Protein AF-A0A535FJJ2-F1 (afdb_monomer_lite)

Sequence (268 aa):
MLMYPCTFQKNVCLQQPSYGYIIATSLVCFNQPFYQHPRLGGLDKISLMGEKRDKGDYLALKDRIAIITGAGRGIGRATAQCFARQGARVVLFSRTRTDVLALFQQVKETYGRLDVLVNCAGIVAVRPFVQMDTTTWDHVLNINLRGTFLCCRESFRLMIPQHQGVIINLSSLSGVKGIEKFPGLSAYNVSKSGIAGLTEILAVEGKPHNIRVCAVSPGAVDTEMLRQAAPHLKAGMTPTELAEILLFLASDSGRMFSGSNIELFTNT

Secondary structure (DSSP, 8-state):
------------------S---------------PPPPPPP----------------TT--TT-EEEEETTTSHHHHHHHHHHHHTT-EEEEE-SS---HHHHHHHHHHHHS---EEEE---------GGG--HHHHHHHHIIIIIHHHHHHHHHHHHHHHHT-EEEEEE--GGGSTTS---TT-HHHHHHHHHHHHHHHHHHHHHGGGTEEEEEEEES-BSSHHHHHH-TTSPBSB-HHHHHHHHHHHHSGGGTT-SS-EEEE--B-

Foldseek 3Di:
DDDDDDDDDDDDDDDDDDDDDDPPDDDDQDDDDDDDDDDDDDDDDDPDPDPPDPPPPQLACAAAEEEFEPCPFFLSVLLQVLNSHSRYRYDYHYDDPPPLVNSLVVCCVPPVAHAEYEYPWFAFDFDAPVPDDPVNLCVRLCGLAVVLVSNLVSNCVRQQVVLHYEYEHEAALLQDPPRDHDGRRVSNNVSSVNSLVVQLVSLVVSVVSHYAGEYEHEDAEPTPRCCVRPVPWDWQHYSNRVSVVVSCCSGPVVSVHHSYYHYHHGTD

Radius of gyration: 21.08 Å; chains: 1; bounding box: 49×57×65 Å

Structure (mmCIF, N/CA/C/O backbone):
data_AF-A0A535FJJ2-F1
#
_entry.id   AF-A0A535FJJ2-F1
#
loop_
_atom_site.group_PDB
_atom_site.id
_atom_site.type_symbol
_atom_site.label_atom_id
_atom_site.label_alt_id
_atom_site.label_comp_id
_atom_site.label_asym_id
_atom_site.label_entity_id
_atom_site.label_seq_id
_atom_site.pdbx_PDB_ins_code
_atom_site.Cartn_x
_atom_site.Cartn_y
_atom_site.Cartn_z
_atom_site.occupancy
_atom_site.B_iso_or_equiv
_atom_site.auth_seq_id
_atom_site.auth_comp_id
_atom_site.auth_asym_id
_atom_site.auth_atom_id
_atom_site.pdbx_PDB_model_num
ATOM 1 N N . MET A 1 1 ? 3.796 -39.938 26.842 1.00 40.59 1 MET A N 1
ATOM 2 C CA . MET A 1 1 ? 2.506 -40.631 26.658 1.00 40.59 1 MET A CA 1
ATOM 3 C C . MET A 1 1 ? 1.467 -39.881 27.468 1.00 40.59 1 MET A C 1
ATOM 5 O O . MET A 1 1 ? 1.586 -39.874 28.680 1.00 40.59 1 MET A O 1
ATOM 9 N N . LEU A 1 2 ? 0.573 -39.164 26.785 1.00 27.12 2 LEU A N 1
ATOM 10 C CA . LEU A 1 2 ? -0.804 -38.810 27.163 1.00 27.12 2 LEU A CA 1
ATOM 11 C C . LEU A 1 2 ? -1.328 -37.938 26.010 1.00 27.12 2 LEU A C 1
ATOM 13 O O . LEU A 1 2 ? -1.106 -36.732 25.958 1.00 27.12 2 LEU A O 1
ATOM 17 N N . MET A 1 3 ? -1.899 -38.612 25.009 1.00 31.09 3 MET A N 1
ATOM 18 C CA . MET A 1 3 ? -2.686 -38.002 23.937 1.00 31.09 3 MET A CA 1
ATOM 19 C C . MET A 1 3 ? -4.075 -37.672 24.489 1.00 31.09 3 MET A C 1
ATOM 21 O O . MET A 1 3 ? -4.662 -38.528 25.143 1.00 31.09 3 MET A O 1
ATOM 25 N N . TYR A 1 4 ? -4.627 -36.505 24.152 1.00 27.64 4 TYR A N 1
ATOM 26 C CA . TYR A 1 4 ? -6.078 -36.291 24.134 1.00 27.64 4 TYR A CA 1
ATOM 27 C C . TYR A 1 4 ? -6.488 -35.495 22.880 1.00 27.64 4 TYR A C 1
ATOM 29 O O . TYR A 1 4 ? -5.677 -34.728 22.356 1.00 27.64 4 TYR A O 1
ATOM 37 N N . PRO A 1 5 ? -7.690 -35.757 22.331 1.00 31.89 5 PRO A N 1
ATOM 38 C CA . PRO A 1 5 ? -7.927 -35.760 20.891 1.00 31.89 5 PRO A CA 1
ATOM 39 C C . PRO A 1 5 ? -8.445 -34.432 20.326 1.00 31.89 5 PRO A C 1
ATOM 41 O O . PRO A 1 5 ? -9.123 -33.652 20.987 1.00 31.89 5 PRO A O 1
ATOM 44 N N . CYS A 1 6 ? -8.162 -34.232 19.039 1.00 24.14 6 CYS A N 1
ATOM 45 C CA . CYS A 1 6 ? -8.704 -33.175 18.198 1.00 24.14 6 CYS A CA 1
ATOM 46 C C . CYS A 1 6 ? -10.098 -33.592 17.692 1.00 24.14 6 CYS A C 1
ATOM 48 O O . CYS A 1 6 ? -10.215 -34.529 16.901 1.00 24.14 6 CYS A O 1
ATOM 50 N N . THR A 1 7 ? -11.164 -32.929 18.140 1.00 27.12 7 THR A N 1
ATOM 51 C CA . THR A 1 7 ? -12.519 -33.121 17.597 1.00 27.12 7 THR A CA 1
ATOM 52 C C . THR A 1 7 ? -12.761 -32.190 16.410 1.00 27.12 7 THR A C 1
ATOM 54 O O . THR A 1 7 ? -12.961 -30.990 16.574 1.00 27.12 7 THR A O 1
ATOM 57 N N . PHE A 1 8 ? -12.768 -32.768 15.208 1.00 25.64 8 PHE A N 1
ATOM 58 C CA . PHE A 1 8 ? -13.301 -32.170 13.983 1.00 25.64 8 PHE A CA 1
ATOM 59 C C . PHE A 1 8 ? -14.838 -32.176 14.026 1.00 25.64 8 PHE A C 1
ATOM 61 O O . PHE A 1 8 ? -15.441 -33.248 14.095 1.00 25.64 8 PHE A O 1
ATOM 68 N N . GLN A 1 9 ? -15.488 -31.017 13.900 1.00 26.88 9 GLN A N 1
ATOM 69 C CA . GLN A 1 9 ? -16.897 -30.965 13.499 1.00 26.88 9 GLN A CA 1
ATOM 70 C C . GLN A 1 9 ? -16.987 -30.906 11.969 1.00 26.88 9 GLN A C 1
ATOM 72 O O . GLN A 1 9 ? -16.584 -29.932 11.336 1.00 26.88 9 GLN A O 1
ATOM 77 N N . LYS A 1 10 ? -17.497 -31.993 11.378 1.00 29.12 10 LYS A N 1
ATOM 78 C CA . LYS A 1 10 ? -17.909 -32.083 9.972 1.00 29.12 10 LYS A CA 1
ATOM 79 C C . LYS A 1 10 ? -19.143 -31.207 9.759 1.00 29.12 10 LYS A C 1
ATOM 81 O O . LYS A 1 10 ? -20.124 -31.406 10.463 1.00 29.12 10 LYS A O 1
ATOM 86 N N . ASN A 1 11 ? -19.134 -30.351 8.739 1.00 28.56 11 ASN A N 1
ATOM 87 C CA . ASN A 1 11 ? -20.370 -29.892 8.108 1.00 28.56 11 ASN A CA 1
ATOM 88 C C . ASN A 1 11 ? -20.348 -30.188 6.604 1.00 28.56 11 ASN A C 1
ATOM 90 O O . ASN A 1 11 ? -19.307 -30.188 5.952 1.00 28.56 11 ASN A O 1
ATOM 94 N N . VAL A 1 12 ? -21.536 -30.557 6.138 1.00 28.17 12 VAL A N 1
ATOM 95 C CA . VAL A 1 12 ? -21.894 -31.327 4.946 1.00 28.17 12 VAL A CA 1
ATOM 96 C C . VAL A 1 12 ? -21.510 -30.624 3.640 1.00 28.17 12 VAL A C 1
ATOM 98 O O . VAL A 1 12 ? -21.836 -29.462 3.423 1.00 28.17 12 VAL A O 1
ATOM 101 N N . CYS A 1 13 ? -20.854 -31.366 2.745 1.00 23.50 13 CYS A N 1
ATOM 102 C CA . CYS A 1 13 ? -20.588 -30.970 1.366 1.00 23.50 13 CYS A CA 1
ATOM 103 C C . CYS A 1 13 ? -21.768 -31.437 0.500 1.00 23.50 13 CYS A C 1
ATOM 105 O O . CYS A 1 13 ? -21.972 -32.641 0.348 1.00 23.50 13 CYS A O 1
ATOM 107 N N . LEU A 1 14 ? -22.563 -30.508 -0.036 1.00 25.41 14 LEU A N 1
ATOM 108 C CA . LEU A 1 14 ? -23.535 -30.815 -1.087 1.00 25.41 14 LEU A CA 1
ATOM 109 C C . LEU A 1 14 ? -22.859 -30.582 -2.442 1.00 25.41 14 LEU A C 1
ATOM 111 O O . LEU A 1 14 ? -22.495 -29.459 -2.783 1.00 25.41 14 LEU A O 1
ATOM 115 N N . GLN A 1 15 ? -22.658 -31.667 -3.191 1.00 25.75 15 GLN A N 1
ATOM 116 C CA . GLN A 1 15 ? -22.199 -31.640 -4.578 1.00 25.75 15 GLN A CA 1
ATOM 117 C C . GLN A 1 15 ? -23.327 -31.173 -5.505 1.00 25.75 15 GLN A C 1
ATOM 119 O O . GLN A 1 15 ? -24.391 -31.785 -5.496 1.00 25.75 15 GLN A O 1
ATOM 124 N N . GLN A 1 16 ? -23.049 -30.200 -6.380 1.00 27.58 16 GLN A N 1
ATOM 125 C CA . GLN A 1 16 ? -23.576 -30.165 -7.752 1.00 27.58 16 GLN A CA 1
ATOM 126 C C . GLN A 1 16 ? -22.556 -29.533 -8.725 1.00 27.58 16 GLN A C 1
ATOM 128 O O . GLN A 1 16 ? -21.673 -28.796 -8.280 1.00 27.58 16 GLN A O 1
ATOM 133 N N . PRO A 1 17 ? -22.601 -29.889 -10.026 1.00 29.00 17 PRO A N 1
ATOM 134 C CA . PRO A 1 17 ? -21.450 -29.820 -10.916 1.00 29.00 17 PRO A CA 1
ATOM 135 C C . PRO A 1 17 ? -21.451 -28.585 -11.828 1.00 29.00 17 PRO A C 1
ATOM 137 O O . PRO A 1 17 ? -22.496 -28.073 -12.215 1.00 29.00 17 PRO A O 1
ATOM 140 N N . SER A 1 18 ? -20.241 -28.234 -12.270 1.00 31.22 18 SER A N 1
ATOM 141 C CA . SER A 1 18 ? -19.867 -27.305 -13.350 1.00 31.22 18 SER A CA 1
ATOM 142 C C . SER A 1 18 ? -19.803 -25.799 -13.023 1.00 31.22 18 SER A C 1
ATOM 144 O O . SER A 1 18 ? -20.769 -25.179 -12.604 1.00 31.22 18 SER A O 1
ATOM 146 N N . TYR A 1 19 ? -18.615 -25.244 -13.313 1.00 27.06 19 TYR A N 1
ATOM 147 C CA . TYR A 1 19 ? -18.146 -23.847 -13.247 1.00 27.06 19 TYR A CA 1
ATOM 148 C C . TYR A 1 19 ? -17.547 -23.329 -11.920 1.00 27.06 19 TYR A C 1
ATOM 150 O O . TYR A 1 19 ? -18.231 -22.828 -11.042 1.00 27.06 19 TYR A O 1
ATOM 158 N N . GLY A 1 20 ? -16.204 -23.363 -11.869 1.00 26.23 20 GLY A N 1
ATOM 159 C CA . GLY A 1 20 ? -15.341 -22.291 -11.345 1.00 26.23 20 GLY A CA 1
ATOM 160 C C . GLY A 1 20 ? -15.355 -22.014 -9.838 1.00 26.23 20 GLY A C 1
ATOM 161 O O . GLY A 1 20 ? -16.191 -21.275 -9.339 1.00 26.23 20 GLY A O 1
ATOM 162 N N . TYR A 1 21 ? -14.346 -22.525 -9.129 1.00 24.67 21 TYR A N 1
ATOM 163 C CA . TYR A 1 21 ? -14.121 -22.343 -7.691 1.00 24.67 21 TYR A CA 1
ATOM 164 C C . TYR A 1 21 ? -14.205 -20.878 -7.211 1.00 24.67 21 TYR A C 1
ATOM 166 O O . TYR A 1 21 ? -13.333 -20.059 -7.502 1.00 24.67 21 TYR A O 1
ATOM 174 N N . ILE A 1 22 ? -15.204 -20.588 -6.375 1.00 25.52 22 ILE A N 1
ATOM 175 C CA . ILE A 1 22 ? -15.195 -19.467 -5.431 1.00 25.52 22 ILE A CA 1
ATOM 176 C C . ILE A 1 22 ? -14.327 -19.894 -4.242 1.00 25.52 22 ILE A C 1
ATOM 178 O O . ILE A 1 22 ? -14.718 -20.773 -3.478 1.00 25.52 22 ILE A O 1
ATOM 182 N N . ILE A 1 23 ? -13.158 -19.275 -4.058 1.00 27.31 23 ILE A N 1
ATOM 183 C CA . ILE A 1 23 ? -12.423 -19.349 -2.785 1.00 27.31 23 ILE A CA 1
ATOM 184 C C . ILE A 1 23 ? -12.677 -18.046 -2.031 1.00 27.31 23 ILE A C 1
ATOM 186 O O . ILE A 1 23 ? -11.878 -17.114 -2.055 1.00 27.31 23 ILE A O 1
ATOM 190 N N . ALA A 1 24 ? -13.822 -17.998 -1.359 1.00 32.88 24 ALA A N 1
ATOM 191 C CA . ALA A 1 24 ? -14.079 -17.113 -0.232 1.00 32.88 24 ALA A CA 1
ATOM 192 C C . ALA A 1 24 ? -14.229 -17.992 1.012 1.00 32.88 24 ALA A C 1
ATOM 194 O O . ALA A 1 24 ? -15.302 -18.103 1.591 1.00 32.88 24 ALA A O 1
ATOM 195 N N . THR A 1 25 ? -13.164 -18.696 1.391 1.00 29.48 25 THR A N 1
ATOM 196 C CA . THR A 1 25 ? -13.178 -19.548 2.583 1.00 29.48 25 THR A CA 1
ATOM 197 C C . THR A 1 25 ? -11.816 -19.559 3.249 1.00 29.48 25 THR A C 1
ATOM 199 O O . THR A 1 25 ? -10.869 -20.133 2.716 1.00 29.48 25 THR A O 1
ATOM 202 N N . SER A 1 26 ? -11.774 -18.933 4.427 1.00 29.66 26 SER A N 1
ATOM 203 C CA . SER A 1 26 ? -11.184 -19.380 5.701 1.00 29.66 26 SER A CA 1
ATOM 204 C C . SER A 1 26 ? -10.411 -18.261 6.407 1.00 29.66 26 SER A C 1
ATOM 206 O O . SER A 1 26 ? -9.308 -17.882 6.022 1.00 29.66 26 SER A O 1
ATOM 208 N N . LEU A 1 27 ? -11.020 -17.733 7.479 1.00 35.09 27 LEU A N 1
ATOM 209 C CA . LEU A 1 27 ? -10.278 -17.122 8.577 1.00 35.09 27 LEU A CA 1
ATOM 210 C C . LEU A 1 27 ? -9.276 -18.167 9.070 1.00 35.09 27 LEU A C 1
ATOM 212 O O . LEU A 1 27 ? -9.676 -19.232 9.539 1.00 35.09 27 LEU A O 1
ATOM 216 N N . VAL A 1 28 ? -7.989 -17.856 8.985 1.00 31.92 28 VAL A N 1
ATOM 217 C CA . VAL A 1 28 ? -6.947 -18.655 9.621 1.00 31.92 28 VAL A CA 1
ATOM 218 C C . VAL A 1 28 ? -6.394 -17.837 10.785 1.00 31.92 28 VAL A C 1
ATOM 220 O O . VAL A 1 28 ? -5.567 -16.950 10.594 1.00 31.92 28 VAL A O 1
ATOM 223 N N . CYS A 1 29 ? -6.883 -18.116 11.995 1.00 27.19 29 CYS A N 1
ATOM 224 C CA . CYS A 1 29 ? -6.257 -17.665 13.237 1.00 27.19 29 CYS A CA 1
ATOM 225 C C . CYS A 1 29 ? -5.177 -18.680 13.630 1.00 27.19 29 CYS A C 1
ATOM 227 O O . CYS A 1 29 ? -5.500 -19.793 14.040 1.00 27.19 29 CYS A O 1
ATOM 229 N N . PHE A 1 30 ? -3.903 -18.302 13.532 1.00 31.70 30 PHE A N 1
ATOM 230 C CA . PHE A 1 30 ? -2.815 -19.044 14.169 1.00 31.70 30 PHE A CA 1
ATOM 231 C C . PHE A 1 30 ? -2.572 -18.452 15.556 1.00 31.70 30 PHE A C 1
ATOM 233 O O . PHE A 1 30 ? -2.153 -17.305 15.663 1.00 31.70 30 PHE A O 1
ATOM 240 N N . ASN A 1 31 ? -2.819 -19.233 16.608 1.00 28.09 31 ASN A N 1
ATOM 241 C CA . ASN A 1 31 ? -2.428 -18.882 17.970 1.00 28.09 31 ASN A CA 1
ATOM 242 C C . ASN A 1 31 ? -1.337 -19.870 18.416 1.00 28.09 31 ASN A C 1
ATOM 244 O O . ASN A 1 31 ? -1.612 -21.056 18.597 1.00 28.09 31 ASN A O 1
ATOM 248 N N . GLN A 1 32 ? -0.093 -19.402 18.528 1.00 32.66 32 GLN A N 1
ATOM 249 C CA . GLN A 1 32 ? 1.047 -20.141 19.089 1.00 32.66 32 GLN A CA 1
ATOM 250 C C . GLN A 1 32 ? 1.843 -19.186 20.001 1.00 32.66 32 GLN A C 1
ATOM 252 O O . GLN A 1 32 ? 1.883 -17.988 19.714 1.00 32.66 32 GLN A O 1
ATOM 257 N N . PRO A 1 33 ? 2.430 -19.673 21.109 1.00 31.77 33 PRO A N 1
ATOM 258 C CA . PRO A 1 33 ? 2.940 -18.817 22.175 1.00 31.77 33 PRO A CA 1
ATOM 259 C C . PRO A 1 33 ? 4.311 -18.183 21.879 1.00 31.77 33 PRO A C 1
ATOM 261 O O . PRO A 1 33 ? 5.107 -18.677 21.084 1.00 31.77 33 PRO A O 1
ATOM 264 N N . PHE A 1 34 ? 4.533 -17.066 22.575 1.00 36.38 34 PHE A N 1
ATOM 265 C CA . PHE A 1 34 ? 5.665 -16.139 22.547 1.00 36.38 34 PHE A CA 1
ATOM 266 C C . PHE A 1 34 ? 7.062 -16.776 22.446 1.00 36.38 34 PHE A C 1
ATOM 268 O O . PHE A 1 34 ? 7.430 -17.650 23.229 1.00 36.38 34 PHE A O 1
ATOM 275 N N . TYR A 1 35 ? 7.886 -16.219 21.553 1.00 27.58 35 TYR A N 1
ATOM 276 C CA . TYR A 1 35 ? 9.331 -16.442 21.501 1.00 27.58 35 TYR A CA 1
ATOM 277 C C . TYR A 1 35 ? 10.011 -15.595 22.595 1.00 27.58 35 TYR A C 1
ATOM 279 O O . TYR A 1 35 ? 9.903 -14.369 22.585 1.00 27.58 35 TYR A O 1
ATOM 287 N N . GLN A 1 36 ? 10.702 -16.223 23.551 1.00 29.97 36 GLN A N 1
ATOM 288 C CA . GLN A 1 36 ? 11.555 -15.518 24.517 1.00 29.97 36 GLN A CA 1
ATOM 289 C C . GLN A 1 36 ? 12.962 -15.342 23.930 1.00 29.97 36 GLN A C 1
ATOM 291 O O . GLN A 1 36 ? 13.625 -16.324 23.602 1.00 29.97 36 GLN A O 1
ATOM 296 N N . HIS A 1 37 ? 13.430 -14.097 23.808 1.00 30.81 37 HIS A N 1
ATOM 297 C CA . HIS A 1 37 ? 14.798 -13.791 23.377 1.00 30.81 37 HIS A CA 1
ATOM 298 C C . HIS A 1 37 ? 15.787 -13.873 24.564 1.00 30.81 37 HIS A C 1
ATOM 300 O O . HIS A 1 37 ? 15.437 -13.432 25.665 1.00 30.81 37 HIS A O 1
ATOM 306 N N . PRO A 1 38 ? 17.026 -14.384 24.390 1.00 35.91 38 PRO A N 1
ATOM 307 C CA . PRO A 1 38 ? 18.025 -14.435 25.458 1.00 35.91 38 PRO A CA 1
ATOM 308 C C . PRO A 1 38 ? 18.541 -13.051 25.878 1.00 35.91 38 PRO A C 1
ATOM 310 O O . PRO A 1 38 ? 18.570 -12.101 25.096 1.00 35.91 38 PRO A O 1
ATOM 313 N N . ARG A 1 39 ? 18.948 -12.986 27.149 1.00 35.62 39 ARG A N 1
ATOM 314 C CA . ARG A 1 39 ? 19.313 -11.813 27.955 1.00 35.62 39 ARG A CA 1
ATOM 315 C C . ARG A 1 39 ? 20.542 -11.069 27.412 1.00 35.62 39 ARG A C 1
ATOM 317 O O . ARG A 1 39 ? 21.577 -11.691 27.194 1.00 35.62 39 ARG A O 1
ATOM 324 N N . LEU A 1 40 ? 20.470 -9.738 27.345 1.00 34.62 40 LEU A N 1
ATOM 325 C CA . LEU A 1 40 ? 21.653 -8.875 27.417 1.00 34.62 40 LEU A CA 1
ATOM 326 C C . LEU A 1 40 ? 21.975 -8.638 28.896 1.00 34.62 40 LEU A C 1
ATOM 328 O O . LEU A 1 40 ? 21.158 -8.096 29.641 1.00 34.62 40 LEU A O 1
ATOM 332 N N . GLY A 1 41 ? 23.140 -9.116 29.326 1.00 27.42 41 GLY A N 1
ATOM 333 C CA . GLY A 1 41 ? 23.703 -8.825 30.637 1.00 27.42 41 GLY A CA 1
ATOM 334 C C . GLY A 1 41 ? 24.444 -7.489 30.643 1.00 27.42 41 GLY A C 1
ATOM 335 O O . GLY A 1 41 ? 25.097 -7.140 29.666 1.00 27.42 41 GLY A O 1
ATOM 336 N N . GLY A 1 42 ? 24.361 -6.797 31.782 1.00 35.75 42 GLY A N 1
ATOM 337 C CA . GLY A 1 42 ? 25.378 -5.854 32.246 1.00 35.75 42 GLY A CA 1
ATOM 338 C C . GLY A 1 42 ? 25.350 -4.449 31.651 1.00 35.75 42 GLY A C 1
ATOM 339 O O . GLY A 1 42 ? 26.210 -4.123 30.847 1.00 35.75 42 GLY A O 1
ATOM 340 N N . LEU A 1 43 ? 24.452 -3.592 32.148 1.00 33.25 43 LEU A N 1
ATOM 341 C CA . LEU A 1 43 ? 24.737 -2.169 32.371 1.00 33.25 43 LEU A CA 1
ATOM 342 C C . LEU A 1 43 ? 24.007 -1.736 33.647 1.00 33.25 43 LEU A C 1
ATOM 344 O O . LEU A 1 43 ? 22.785 -1.588 33.679 1.00 33.25 43 LEU A O 1
ATOM 348 N N . ASP A 1 44 ? 24.777 -1.604 34.721 1.00 35.06 44 ASP A N 1
ATOM 349 C CA . ASP A 1 44 ? 24.305 -1.168 36.023 1.00 35.06 44 ASP A CA 1
ATOM 350 C C . ASP A 1 44 ? 23.921 0.322 36.024 1.00 35.06 44 ASP A C 1
ATOM 352 O O . ASP A 1 44 ? 24.695 1.196 35.646 1.00 35.06 44 ASP A O 1
ATOM 356 N N . LYS A 1 45 ? 22.709 0.569 36.534 1.00 43.66 45 LYS A N 1
ATOM 357 C CA . LYS A 1 45 ? 22.244 1.758 37.272 1.00 43.66 45 LYS A CA 1
ATOM 358 C C . LYS A 1 45 ? 22.441 3.140 36.628 1.00 43.66 45 LYS A C 1
ATOM 360 O O . LYS A 1 45 ? 23.267 3.937 37.058 1.00 43.66 45 LYS A O 1
ATOM 365 N N . ILE A 1 46 ? 21.470 3.518 35.796 1.00 35.31 46 ILE A N 1
ATOM 366 C CA . ILE A 1 46 ? 20.917 4.881 35.811 1.00 35.31 46 ILE A CA 1
ATOM 367 C C . ILE A 1 46 ? 19.466 4.757 36.281 1.00 35.31 46 ILE A C 1
ATOM 369 O O . ILE A 1 46 ? 18.617 4.206 35.582 1.00 35.31 46 ILE A O 1
ATOM 373 N N . SER A 1 47 ? 19.184 5.217 37.501 1.00 34.69 47 SER A N 1
ATOM 374 C CA . SER A 1 47 ? 17.828 5.244 38.051 1.00 34.69 47 SER A CA 1
ATOM 375 C C . SER A 1 47 ? 17.052 6.402 37.425 1.00 34.69 47 SER A C 1
ATOM 377 O O . SER A 1 47 ? 16.953 7.479 38.007 1.00 34.69 47 SER A O 1
ATOM 379 N N . LEU A 1 48 ? 16.498 6.191 36.231 1.00 40.84 48 LEU A N 1
ATOM 380 C CA . LEU A 1 48 ? 15.460 7.070 35.703 1.00 40.84 48 LEU A CA 1
ATOM 381 C C . LEU A 1 48 ? 14.185 6.808 36.511 1.00 40.84 48 LEU A C 1
ATOM 383 O O . LEU A 1 48 ? 13.544 5.770 36.348 1.00 40.84 48 LEU A O 1
ATOM 387 N N . MET A 1 49 ? 13.821 7.744 37.391 1.00 36.84 49 MET A N 1
ATOM 388 C CA . MET A 1 49 ? 12.472 7.833 37.955 1.00 36.84 49 MET A CA 1
ATOM 389 C C . MET A 1 49 ? 11.494 8.230 36.838 1.00 36.84 49 MET A C 1
ATOM 391 O O . MET A 1 49 ? 11.048 9.367 36.748 1.00 36.84 49 MET A O 1
ATOM 395 N N . GLY A 1 50 ? 11.211 7.292 35.939 1.00 38.97 50 GLY A N 1
ATOM 396 C CA . GLY A 1 50 ? 10.040 7.322 35.078 1.00 38.97 50 GLY A CA 1
ATOM 397 C C . GLY A 1 50 ? 8.991 6.410 35.694 1.00 38.97 50 GLY A C 1
ATOM 398 O O . GLY A 1 50 ? 9.312 5.289 36.095 1.00 38.97 50 GLY A O 1
ATOM 399 N N . GLU A 1 51 ? 7.754 6.888 35.799 1.00 39.38 51 GLU A N 1
ATOM 400 C CA . GLU A 1 51 ? 6.597 6.067 36.153 1.00 39.38 51 GLU A CA 1
ATOM 401 C C . GLU A 1 51 ? 6.676 4.718 35.426 1.00 39.38 51 GLU A C 1
ATOM 403 O O . GLU A 1 51 ? 6.942 4.673 34.220 1.00 39.38 51 GLU A O 1
ATOM 408 N N . LYS A 1 52 ? 6.464 3.612 36.153 1.00 37.09 52 LYS A N 1
ATOM 409 C CA . LYS A 1 52 ? 6.279 2.282 35.562 1.00 37.09 52 LYS A CA 1
ATOM 410 C C . LYS A 1 52 ? 5.050 2.338 34.650 1.00 37.09 52 LYS A C 1
ATOM 412 O O . LYS A 1 52 ? 3.954 1.978 35.065 1.00 37.09 52 LYS A O 1
ATOM 417 N N . ARG A 1 53 ? 5.220 2.793 33.408 1.00 42.38 53 ARG A N 1
ATOM 418 C CA . ARG A 1 53 ? 4.263 2.509 32.346 1.00 42.38 53 ARG A CA 1
ATOM 419 C C . ARG A 1 53 ? 4.237 1.001 32.204 1.00 42.38 53 ARG A C 1
ATOM 421 O O . ARG A 1 53 ? 5.290 0.369 32.084 1.00 42.38 53 ARG A O 1
ATOM 428 N N . ASP A 1 54 ? 3.035 0.453 32.293 1.00 44.44 54 ASP A N 1
ATOM 429 C CA . ASP A 1 54 ? 2.768 -0.947 32.029 1.00 44.44 54 ASP A CA 1
ATOM 430 C C . ASP A 1 54 ? 3.496 -1.335 30.734 1.00 44.44 54 ASP A C 1
ATOM 432 O O . ASP A 1 54 ? 3.427 -0.604 29.739 1.00 44.44 54 ASP A O 1
ATOM 436 N N . LYS A 1 55 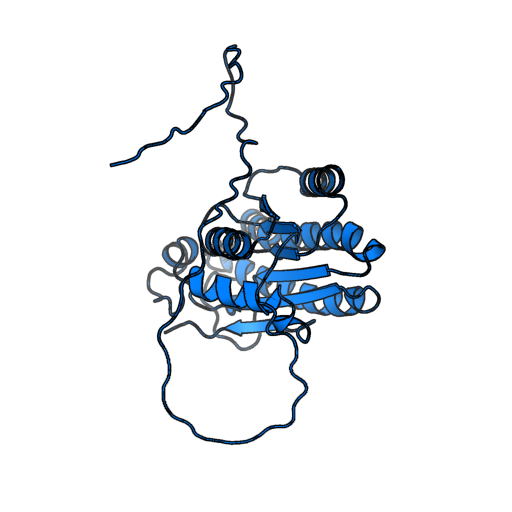? 4.288 -2.412 30.760 1.00 44.56 55 LYS A N 1
ATOM 437 C CA . LYS A 1 55 ? 5.052 -2.875 29.590 1.00 44.56 55 LYS A CA 1
ATOM 438 C C . LYS A 1 55 ? 4.086 -3.559 28.621 1.00 44.56 55 LYS A C 1
ATOM 440 O O . LYS A 1 55 ? 4.214 -4.750 28.353 1.00 44.56 55 LYS A O 1
ATOM 445 N N . GLY A 1 56 ? 3.092 -2.815 28.144 1.00 55.41 56 GLY A N 1
ATOM 446 C CA . GLY A 1 56 ? 2.231 -3.243 27.058 1.00 55.41 56 GLY A CA 1
ATOM 447 C C . GLY A 1 56 ? 3.094 -3.599 25.855 1.00 55.41 56 GLY A C 1
ATOM 448 O O . GLY A 1 56 ? 4.137 -2.986 25.619 1.00 55.41 56 GLY A O 1
ATOM 449 N N . ASP A 1 57 ? 2.685 -4.625 25.122 1.00 70.75 57 ASP A N 1
ATOM 450 C CA . ASP A 1 57 ? 3.322 -4.985 23.866 1.00 70.75 57 ASP A CA 1
ATOM 451 C C . ASP A 1 57 ? 3.092 -3.845 22.863 1.00 70.75 57 ASP A C 1
ATOM 453 O O . ASP A 1 57 ? 2.020 -3.710 22.276 1.00 70.75 57 ASP A O 1
ATOM 457 N N . TYR A 1 58 ? 4.089 -2.968 22.734 1.00 71.06 58 TYR A N 1
ATOM 458 C CA . TYR A 1 58 ? 4.014 -1.745 21.933 1.00 71.06 58 TYR A CA 1
ATOM 459 C C . TYR A 1 58 ? 3.772 -2.012 20.436 1.00 71.06 58 TYR A C 1
ATOM 461 O O . TYR A 1 58 ? 3.380 -1.094 19.718 1.00 71.06 58 TYR A O 1
ATOM 469 N N . LEU A 1 59 ? 3.972 -3.255 19.980 1.00 82.00 59 LEU A N 1
ATOM 470 C CA . LEU A 1 59 ? 3.733 -3.695 18.606 1.00 82.00 59 LEU A CA 1
ATOM 471 C C . LEU A 1 59 ? 2.444 -4.515 18.448 1.00 82.00 59 LEU A C 1
ATOM 473 O O . LEU A 1 59 ? 2.123 -4.927 17.331 1.00 82.00 59 LEU A O 1
ATOM 477 N N . ALA A 1 60 ? 1.686 -4.745 19.521 1.00 85.00 60 ALA A N 1
ATOM 478 C CA . ALA A 1 60 ? 0.465 -5.529 19.444 1.00 85.00 60 ALA A CA 1
ATOM 479 C C . ALA A 1 60 ? -0.592 -4.845 18.564 1.00 85.00 60 ALA A C 1
ATOM 481 O O . ALA A 1 60 ? -0.883 -3.654 18.686 1.00 85.00 60 ALA A O 1
ATOM 482 N N . LEU A 1 61 ? -1.239 -5.647 17.719 1.00 92.25 61 LEU A N 1
ATOM 483 C CA . LEU A 1 61 ? -2.409 -5.264 16.928 1.00 92.25 61 LEU A CA 1
ATOM 484 C C . LEU A 1 61 ? -3.656 -6.021 17.397 1.00 92.25 61 LEU A C 1
ATOM 486 O O . LEU A 1 61 ? -4.578 -6.260 16.617 1.00 92.25 61 LEU A O 1
ATOM 490 N N . LYS A 1 62 ? -3.677 -6.421 18.673 1.00 90.12 62 LYS A N 1
ATOM 491 C CA . LYS A 1 62 ? -4.741 -7.236 19.253 1.00 90.12 62 LYS A CA 1
ATOM 492 C C . LYS A 1 62 ? -6.110 -6.622 18.959 1.00 90.12 62 LYS A C 1
ATOM 494 O O . LYS A 1 62 ? -6.342 -5.444 19.219 1.00 90.12 62 LYS A O 1
ATOM 499 N N . ASP A 1 63 ? -6.991 -7.440 18.388 1.00 89.00 63 ASP A N 1
ATOM 500 C CA . ASP A 1 63 ? -8.367 -7.101 18.015 1.00 89.00 63 ASP A CA 1
ATOM 501 C C . ASP A 1 63 ? -8.537 -6.039 16.910 1.00 89.00 63 ASP A C 1
ATOM 503 O O . ASP A 1 63 ? -9.669 -5.807 16.478 1.00 89.00 63 ASP A O 1
ATOM 507 N N . ARG A 1 64 ? -7.446 -5.462 16.384 1.00 96.31 64 ARG A N 1
ATOM 508 C CA . ARG A 1 64 ? -7.481 -4.513 15.263 1.00 96.31 64 ARG A CA 1
ATOM 509 C C . ARG A 1 64 ? -7.937 -5.210 13.985 1.00 96.31 64 ARG A C 1
ATOM 511 O O . ARG A 1 64 ? -7.485 -6.316 13.678 1.00 96.31 64 ARG A O 1
ATOM 518 N N . ILE A 1 65 ? -8.785 -4.543 13.209 1.00 98.25 65 ILE A N 1
ATOM 519 C CA . ILE A 1 65 ? -9.189 -5.003 11.876 1.00 98.25 65 ILE A CA 1
ATOM 520 C C . ILE A 1 65 ? -8.247 -4.394 10.839 1.00 98.25 65 ILE A C 1
ATOM 522 O O . ILE A 1 65 ? -8.196 -3.170 10.698 1.00 98.25 65 ILE A O 1
ATOM 526 N N . ALA A 1 66 ? -7.505 -5.234 10.118 1.00 98.31 66 ALA A N 1
ATOM 527 C CA . ALA A 1 66 ? -6.505 -4.795 9.150 1.00 98.31 66 ALA A CA 1
ATOM 528 C C . ALA A 1 66 ? -6.811 -5.315 7.742 1.00 98.31 66 ALA A C 1
ATOM 530 O O . ALA A 1 66 ? -6.826 -6.524 7.523 1.00 98.31 66 ALA A O 1
ATOM 531 N N . ILE A 1 67 ? -6.992 -4.423 6.768 1.00 97.94 67 ILE A N 1
ATOM 532 C CA . ILE A 1 67 ? -7.040 -4.792 5.346 1.00 97.94 67 ILE A CA 1
ATOM 533 C C . ILE A 1 67 ? -5.631 -4.717 4.765 1.00 97.94 67 ILE A C 1
ATOM 535 O O . ILE A 1 67 ? -4.947 -3.704 4.911 1.00 97.94 67 ILE A O 1
ATOM 539 N N . ILE A 1 68 ? -5.211 -5.766 4.055 1.00 97.31 68 ILE A N 1
ATOM 540 C CA . ILE A 1 68 ? -3.928 -5.797 3.346 1.00 97.31 68 ILE A CA 1
ATOM 541 C C . ILE A 1 68 ? -4.168 -6.146 1.881 1.00 97.31 68 ILE A C 1
ATOM 543 O O . ILE A 1 68 ? -4.588 -7.258 1.536 1.00 97.31 68 ILE A O 1
ATOM 547 N N . THR A 1 69 ? -3.882 -5.189 0.999 1.00 95.06 69 THR A N 1
ATOM 548 C CA . THR A 1 69 ? -4.001 -5.383 -0.449 1.00 95.06 69 THR A CA 1
ATOM 549 C C . THR A 1 69 ? -2.744 -6.039 -1.012 1.00 95.06 69 THR A C 1
ATOM 551 O O . THR A 1 69 ? -1.650 -5.893 -0.479 1.00 95.06 69 THR A O 1
ATOM 554 N N . GLY A 1 70 ? -2.873 -6.826 -2.081 1.00 90.25 70 GLY A N 1
ATOM 555 C CA . GLY A 1 70 ? -1.745 -7.568 -2.650 1.00 90.25 70 GLY A CA 1
ATOM 556 C C . GLY A 1 70 ? -1.246 -8.723 -1.769 1.00 90.25 70 GLY A C 1
ATOM 557 O O . GLY A 1 70 ? -0.136 -9.206 -1.982 1.00 90.25 70 GLY A O 1
ATOM 558 N N . ALA A 1 71 ? -2.053 -9.217 -0.824 1.00 91.62 71 ALA A N 1
ATOM 559 C CA . ALA A 1 71 ? -1.621 -10.189 0.189 1.00 91.62 71 ALA A CA 1
ATOM 560 C C . ALA A 1 71 ? -1.309 -11.610 -0.330 1.00 91.62 71 ALA A C 1
ATOM 562 O O . ALA A 1 71 ? -0.856 -12.478 0.413 1.00 91.62 71 ALA A O 1
ATOM 563 N N . GLY A 1 72 ? -1.511 -11.864 -1.625 1.00 89.50 72 GLY A N 1
ATOM 564 C CA . GLY A 1 72 ? -1.270 -13.171 -2.228 1.00 89.50 72 GLY A CA 1
ATOM 565 C C . GLY A 1 72 ? 0.206 -13.570 -2.317 1.00 89.50 72 GLY A C 1
ATOM 566 O O . GLY A 1 72 ? 0.473 -14.758 -2.449 1.00 89.50 72 GLY A O 1
ATOM 567 N N . ARG A 1 73 ? 1.173 -12.641 -2.271 1.00 91.50 73 ARG A N 1
ATOM 568 C CA . ARG A 1 73 ? 2.625 -12.921 -2.388 1.00 91.50 73 ARG A CA 1
ATOM 569 C C . ARG A 1 73 ? 3.479 -11.749 -1.890 1.00 91.50 73 ARG A C 1
ATOM 571 O O . ARG A 1 73 ? 2.949 -10.669 -1.652 1.00 91.50 73 ARG A O 1
ATOM 578 N N . GLY A 1 74 ? 4.796 -11.955 -1.804 1.00 94.50 74 GLY A N 1
ATOM 579 C CA . GLY A 1 74 ? 5.777 -10.898 -1.528 1.00 94.50 74 GLY A CA 1
ATOM 580 C C . GLY A 1 74 ? 5.473 -10.121 -0.246 1.00 94.50 74 GLY A C 1
ATOM 581 O O . GLY A 1 74 ? 5.086 -10.716 0.758 1.00 94.50 74 GLY A O 1
ATOM 582 N N . ILE A 1 75 ? 5.608 -8.794 -0.320 1.00 96.94 75 ILE A N 1
ATOM 583 C CA . ILE A 1 75 ? 5.428 -7.864 0.806 1.00 96.94 75 ILE A CA 1
ATOM 584 C C . ILE A 1 75 ? 4.054 -8.042 1.453 1.00 96.94 75 ILE A C 1
ATOM 586 O O . ILE A 1 75 ? 3.985 -8.317 2.641 1.00 96.94 75 ILE A O 1
ATOM 590 N N . GLY A 1 76 ? 2.963 -7.988 0.680 1.00 96.19 76 GLY A N 1
ATOM 591 C CA . GLY A 1 76 ? 1.612 -8.102 1.238 1.00 96.19 76 GLY A CA 1
ATOM 592 C C . GLY A 1 76 ? 1.376 -9.413 1.997 1.00 96.19 76 GLY A C 1
ATOM 593 O O . GLY A 1 76 ? 0.727 -9.407 3.041 1.00 96.19 76 GLY A O 1
ATOM 594 N N . ARG A 1 77 ? 1.927 -10.537 1.513 1.00 96.38 77 ARG A N 1
ATOM 595 C CA . ARG A 1 77 ? 1.838 -11.825 2.225 1.00 96.38 77 ARG A CA 1
ATOM 596 C C . ARG A 1 77 ? 2.603 -11.778 3.548 1.00 96.38 77 ARG A C 1
ATOM 598 O O . ARG A 1 77 ? 2.068 -12.206 4.568 1.00 96.38 77 ARG A O 1
ATOM 605 N N . ALA A 1 78 ? 3.827 -11.255 3.526 1.00 97.88 78 ALA A N 1
ATOM 606 C CA . ALA A 1 78 ? 4.649 -11.121 4.723 1.00 97.88 78 ALA A CA 1
ATOM 607 C C . ALA A 1 78 ? 3.994 -10.186 5.753 1.00 97.88 78 ALA A C 1
ATOM 609 O O . ALA A 1 78 ? 3.929 -10.534 6.929 1.00 97.88 78 ALA A O 1
ATOM 610 N N . THR A 1 79 ? 3.416 -9.061 5.314 1.00 98.38 79 THR A N 1
ATOM 611 C CA . THR A 1 79 ? 2.644 -8.144 6.167 1.00 98.38 79 THR A CA 1
ATOM 612 C C . THR A 1 79 ? 1.446 -8.841 6.794 1.00 98.38 79 THR A C 1
ATOM 614 O O . THR A 1 79 ? 1.256 -8.742 8.001 1.00 98.38 79 THR A O 1
ATOM 617 N N . ALA A 1 80 ? 0.673 -9.602 6.015 1.00 97.31 80 ALA A N 1
ATOM 618 C CA . ALA A 1 80 ? -0.483 -10.329 6.531 1.00 97.31 80 ALA A CA 1
ATOM 619 C C . ALA A 1 80 ? -0.110 -11.349 7.603 1.00 97.31 80 ALA A C 1
ATOM 621 O O . ALA A 1 80 ? -0.733 -11.390 8.662 1.00 97.31 80 ALA A O 1
ATOM 622 N N . GLN A 1 81 ? 0.941 -12.129 7.359 1.00 97.19 81 GLN A N 1
ATOM 623 C CA . GLN A 1 81 ? 1.451 -13.082 8.341 1.00 97.19 81 GLN A CA 1
ATOM 624 C C . GLN A 1 81 ? 1.987 -12.372 9.588 1.00 97.19 81 GLN A C 1
ATOM 626 O O . GLN A 1 81 ? 1.725 -12.817 10.702 1.00 97.19 81 GLN A O 1
ATOM 631 N N . CYS A 1 82 ? 2.710 -11.264 9.411 1.00 97.12 82 CYS A N 1
ATOM 632 C CA . CYS A 1 82 ? 3.238 -10.465 10.510 1.00 97.12 82 CYS A CA 1
ATOM 633 C C . CYS A 1 82 ? 2.111 -9.903 11.389 1.00 97.12 82 CYS A C 1
ATOM 635 O O . CYS A 1 82 ? 2.109 -10.127 12.594 1.00 97.12 82 CYS A O 1
ATOM 637 N N . PHE A 1 83 ? 1.106 -9.260 10.792 1.00 97.62 83 PHE A N 1
ATOM 638 C CA . PHE A 1 83 ? 0.006 -8.631 11.527 1.00 97.62 83 PHE A CA 1
ATOM 639 C C . PHE A 1 83 ? -0.872 -9.668 12.233 1.00 97.62 83 PHE A C 1
ATOM 641 O O . PHE A 1 83 ? -1.261 -9.462 13.381 1.00 97.62 83 PHE A O 1
ATOM 648 N N . ALA A 1 84 ? -1.133 -10.809 11.586 1.00 95.69 84 ALA A N 1
ATOM 649 C CA . ALA A 1 84 ? -1.877 -11.907 12.197 1.00 95.69 84 ALA A CA 1
ATOM 650 C C . ALA A 1 84 ? -1.161 -12.463 13.441 1.00 95.69 84 ALA A C 1
ATOM 652 O O . ALA A 1 84 ? -1.807 -12.699 14.459 1.00 95.69 84 ALA A O 1
ATOM 653 N N . ARG A 1 85 ? 0.176 -12.600 13.402 1.00 94.88 85 ARG A N 1
ATOM 654 C CA . ARG A 1 85 ? 0.977 -13.008 14.575 1.00 94.88 85 ARG A CA 1
ATOM 655 C C . ARG A 1 85 ? 0.877 -12.026 15.745 1.00 94.88 85 ARG A C 1
ATOM 657 O O . ARG A 1 85 ? 1.043 -12.448 16.880 1.00 94.88 85 ARG A O 1
ATOM 664 N N . GLN A 1 86 ? 0.573 -10.757 15.474 1.00 95.62 86 GLN A N 1
ATOM 665 C CA . GLN A 1 86 ? 0.379 -9.714 16.489 1.00 95.62 86 GLN A CA 1
ATOM 666 C C . GLN A 1 86 ? -1.085 -9.549 16.925 1.00 95.62 86 GLN A C 1
ATOM 668 O O . GLN A 1 86 ? -1.440 -8.566 17.578 1.00 95.62 86 GLN A O 1
ATOM 673 N N . GLY A 1 87 ? -1.952 -10.502 16.565 1.00 93.44 87 GLY A N 1
ATOM 674 C CA . GLY A 1 87 ? -3.341 -10.557 17.019 1.00 93.44 87 GLY A CA 1
ATOM 675 C C . GLY A 1 87 ? -4.329 -9.717 16.206 1.00 93.44 87 GLY A C 1
ATOM 676 O O . GLY A 1 87 ? -5.471 -9.556 16.645 1.00 93.44 87 GLY A O 1
ATOM 677 N N . ALA A 1 88 ? -3.928 -9.199 15.040 1.00 96.38 88 ALA A N 1
ATOM 678 C CA . ALA A 1 88 ? -4.848 -8.515 14.134 1.00 96.38 88 ALA A CA 1
ATOM 679 C C . ALA A 1 88 ? -5.808 -9.506 13.458 1.00 96.38 88 ALA A C 1
ATOM 681 O O . ALA A 1 88 ? -5.414 -10.597 13.037 1.00 96.38 88 ALA A O 1
ATOM 682 N N . ARG A 1 89 ? -7.056 -9.082 13.242 1.00 97.31 89 ARG A N 1
ATOM 683 C CA . ARG A 1 89 ? -7.975 -9.738 12.304 1.00 97.31 89 ARG A CA 1
ATOM 684 C C . ARG A 1 89 ? -7.664 -9.221 10.902 1.00 97.31 89 ARG A C 1
ATOM 686 O O . ARG A 1 89 ? -8.003 -8.087 10.562 1.00 97.31 89 ARG A O 1
ATOM 693 N N . VAL A 1 90 ? -6.979 -10.039 10.107 1.00 95.44 90 VAL A N 1
ATOM 694 C CA . VAL A 1 90 ? -6.485 -9.633 8.787 1.00 95.44 90 VAL A CA 1
ATOM 695 C C . VAL A 1 90 ? -7.469 -10.015 7.681 1.00 95.44 90 VAL A C 1
ATOM 697 O O . VAL A 1 90 ? -7.818 -11.181 7.514 1.00 95.44 90 VAL A O 1
ATOM 700 N N . VAL A 1 91 ? -7.853 -9.027 6.877 1.00 94.25 91 VAL A N 1
ATOM 701 C CA . VAL A 1 91 ? -8.655 -9.170 5.662 1.00 94.25 91 VAL A CA 1
ATOM 702 C C . VAL A 1 91 ? -7.726 -9.071 4.452 1.00 94.25 91 VAL A C 1
ATOM 704 O O . VAL A 1 91 ? -7.063 -8.056 4.229 1.00 94.25 91 VAL A O 1
ATOM 707 N N . LEU A 1 92 ? -7.651 -10.147 3.670 1.00 90.94 92 LEU A N 1
ATOM 708 C CA . LEU A 1 92 ? -6.735 -10.267 2.534 1.00 90.94 92 LEU A CA 1
ATOM 709 C C . LEU A 1 92 ? -7.427 -9.857 1.234 1.00 90.94 92 LEU A C 1
ATOM 711 O O . LEU A 1 92 ? -8.476 -10.399 0.896 1.00 90.94 92 LEU A O 1
ATOM 715 N N . PHE A 1 93 ? -6.802 -8.972 0.456 1.00 83.62 93 PHE A N 1
ATOM 716 C CA . PHE A 1 93 ? -7.318 -8.566 -0.855 1.00 83.62 93 PHE A CA 1
ATOM 717 C C . PHE A 1 93 ? -6.291 -8.821 -1.971 1.00 83.62 93 PHE A C 1
ATOM 719 O O . PHE A 1 93 ? -5.160 -8.335 -1.907 1.00 83.62 93 PHE A O 1
ATOM 726 N N . SER A 1 94 ? -6.646 -9.589 -3.014 1.00 71.56 94 SER A N 1
ATOM 727 C CA . SER A 1 94 ? -5.759 -9.868 -4.160 1.00 71.56 94 SER A CA 1
ATOM 728 C C . SER A 1 94 ? -6.487 -9.927 -5.515 1.00 71.56 94 SER A C 1
ATOM 730 O O . SER A 1 94 ? -7.378 -10.742 -5.706 1.00 71.56 94 SER A O 1
ATOM 732 N N . ARG A 1 95 ? -5.983 -9.125 -6.470 1.00 62.09 95 ARG A N 1
ATOM 733 C CA . ARG A 1 95 ? -5.975 -9.250 -7.951 1.00 62.09 95 ARG A CA 1
ATOM 734 C C . ARG A 1 95 ? -7.259 -9.432 -8.765 1.00 62.09 95 ARG A C 1
ATOM 736 O O . ARG A 1 95 ? -7.216 -9.056 -9.931 1.00 62.09 95 ARG A O 1
ATOM 743 N N . THR A 1 96 ? -8.357 -9.979 -8.272 1.00 51.69 96 THR A N 1
ATOM 744 C CA . THR A 1 96 ? -9.574 -10.043 -9.098 1.00 51.69 96 THR A CA 1
ATOM 745 C C . THR A 1 96 ? -10.386 -8.769 -8.955 1.00 51.69 96 THR A C 1
ATOM 747 O O . THR A 1 96 ? -10.306 -8.085 -7.943 1.00 51.69 96 THR A O 1
ATOM 750 N N . ARG A 1 97 ? -11.156 -8.450 -9.999 1.00 48.16 97 ARG A N 1
ATOM 751 C CA . ARG A 1 97 ? -12.058 -7.296 -10.161 1.00 48.16 97 ARG A CA 1
ATOM 752 C C . ARG A 1 97 ? -13.224 -7.286 -9.151 1.00 48.16 97 ARG A C 1
ATOM 754 O O . ARG A 1 97 ? -14.296 -6.782 -9.463 1.00 48.16 97 ARG A O 1
ATOM 761 N N . THR A 1 98 ? -13.042 -7.903 -7.984 1.00 55.62 98 THR A N 1
ATOM 762 C CA . THR A 1 98 ? -13.916 -7.761 -6.830 1.00 55.62 98 THR A CA 1
ATOM 763 C C . THR A 1 98 ? -13.925 -6.290 -6.471 1.00 55.62 98 THR A C 1
ATOM 765 O O . THR A 1 98 ? -12.877 -5.683 -6.239 1.00 55.62 98 THR A O 1
ATOM 768 N N . ASP A 1 99 ? -15.117 -5.712 -6.535 1.00 75.62 99 ASP A N 1
ATOM 769 C CA . ASP A 1 99 ? -15.327 -4.301 -6.294 1.00 75.62 99 ASP A CA 1
ATOM 770 C C . ASP A 1 99 ? -14.743 -3.954 -4.920 1.00 75.62 99 ASP A C 1
ATOM 772 O O . ASP A 1 99 ? -15.113 -4.563 -3.914 1.00 75.62 99 ASP A O 1
ATOM 776 N N . VAL A 1 100 ? -13.797 -3.011 -4.877 1.00 83.88 100 VAL A N 1
ATOM 777 C CA . VAL A 1 100 ? -13.263 -2.481 -3.614 1.00 83.88 100 VAL A CA 1
ATOM 778 C C . VAL A 1 100 ? -14.437 -2.094 -2.710 1.00 83.88 100 VAL A C 1
ATOM 780 O O . VAL A 1 100 ? -14.408 -2.370 -1.517 1.00 83.88 100 VAL A O 1
ATOM 783 N N . LEU A 1 101 ? -15.526 -1.577 -3.288 1.00 87.88 101 LEU A N 1
ATOM 784 C CA . LEU A 1 101 ? -16.753 -1.265 -2.563 1.00 87.88 101 LEU A CA 1
ATOM 785 C C . LEU A 1 101 ? -17.361 -2.493 -1.874 1.00 87.88 101 LEU A C 1
ATOM 787 O O . LEU A 1 101 ? -17.710 -2.412 -0.702 1.00 87.88 101 LEU A O 1
ATOM 791 N N . ALA A 1 102 ? -17.442 -3.636 -2.560 1.00 89.38 102 ALA A N 1
ATOM 792 C CA . ALA A 1 102 ? -17.997 -4.865 -1.995 1.00 89.38 102 ALA A CA 1
ATOM 793 C C . ALA A 1 102 ? -17.145 -5.398 -0.835 1.00 89.38 102 ALA A C 1
ATOM 795 O O . ALA A 1 102 ? -17.690 -5.807 0.187 1.00 89.38 102 ALA A O 1
ATOM 796 N N . LEU A 1 103 ? -15.812 -5.336 -0.952 1.00 91.25 103 LEU A N 1
ATOM 797 C CA . LEU A 1 103 ? -14.915 -5.714 0.144 1.00 91.25 103 LEU A CA 1
ATOM 798 C C . LEU A 1 103 ? -15.149 -4.836 1.378 1.00 91.25 103 LEU A C 1
ATOM 800 O O . LEU A 1 103 ? -15.305 -5.343 2.486 1.00 91.25 103 LEU A O 1
ATOM 804 N N . PHE A 1 104 ? -15.156 -3.516 1.196 1.00 93.94 104 PHE A N 1
ATOM 805 C CA . PHE A 1 104 ? -15.329 -2.578 2.303 1.00 93.94 104 PHE A CA 1
ATOM 806 C C . PHE A 1 104 ? -16.731 -2.657 2.911 1.00 93.94 104 PHE A C 1
ATOM 808 O O . PHE A 1 104 ? -16.873 -2.543 4.129 1.00 93.94 104 PHE A O 1
ATOM 815 N N . GLN A 1 105 ? -17.747 -2.932 2.093 1.00 92.62 105 GLN A N 1
ATOM 816 C CA . GLN A 1 105 ? -19.096 -3.217 2.565 1.00 92.62 105 GLN A CA 1
ATOM 817 C C . GLN A 1 105 ? -19.121 -4.483 3.430 1.00 92.62 105 GLN A C 1
ATOM 819 O O . GLN A 1 105 ? -19.631 -4.442 4.545 1.00 92.62 105 GLN A O 1
ATOM 824 N N . GLN A 1 106 ? -18.479 -5.568 2.992 1.00 93.06 106 GLN A N 1
ATOM 825 C CA . GLN A 1 106 ? -18.375 -6.794 3.783 1.00 93.06 106 GLN A CA 1
ATOM 826 C C . GLN A 1 106 ? -17.626 -6.567 5.105 1.00 93.06 106 GLN A C 1
ATOM 828 O O . GLN A 1 106 ? -18.036 -7.082 6.145 1.00 93.06 106 GLN A O 1
ATOM 833 N N . VAL A 1 107 ? -16.543 -5.781 5.100 1.00 94.81 107 VAL A N 1
ATOM 834 C CA . VAL A 1 107 ? -15.806 -5.413 6.324 1.00 94.81 107 VAL A CA 1
ATOM 835 C C . VAL A 1 107 ? -16.696 -4.620 7.277 1.00 94.81 107 VAL A C 1
ATOM 837 O O . VAL A 1 107 ? -16.723 -4.913 8.473 1.00 94.81 107 VAL A O 1
ATOM 840 N N . LYS A 1 108 ? -17.468 -3.663 6.754 1.00 95.88 108 LYS A N 1
ATOM 841 C CA . LYS A 1 108 ? -18.440 -2.894 7.532 1.00 95.88 108 LYS A CA 1
ATOM 842 C C . LYS A 1 108 ? -19.514 -3.792 8.145 1.00 95.88 108 LYS A C 1
ATOM 844 O O . LYS A 1 108 ? -19.801 -3.653 9.325 1.00 95.88 108 LYS A O 1
ATOM 849 N N . GLU A 1 109 ? -20.081 -4.712 7.376 1.00 96.75 109 GLU A N 1
ATOM 850 C CA . GLU A 1 109 ? -21.122 -5.635 7.847 1.00 96.75 109 GLU A CA 1
ATOM 851 C C . GLU A 1 109 ? -20.591 -6.638 8.876 1.00 96.75 109 GLU A C 1
ATOM 853 O O . GLU A 1 109 ? -21.258 -6.926 9.864 1.00 96.75 109 GLU A O 1
ATOM 858 N N . THR A 1 110 ? -19.376 -7.146 8.667 1.00 96.00 110 THR A N 1
ATOM 859 C CA . THR A 1 110 ? -18.793 -8.199 9.512 1.00 96.00 110 THR A CA 1
ATOM 860 C C . THR A 1 110 ? -18.218 -7.643 10.811 1.00 96.00 110 THR A C 1
ATOM 862 O O . THR A 1 110 ? -18.353 -8.263 11.864 1.00 96.00 110 THR A O 1
ATOM 865 N N . TYR A 1 111 ? -17.537 -6.496 10.745 1.00 96.44 111 TYR A N 1
ATOM 866 C CA . TYR A 1 111 ? -16.764 -5.965 11.869 1.00 96.44 111 TYR A CA 1
ATOM 867 C C . TYR A 1 111 ? -17.255 -4.605 12.371 1.00 96.44 111 TYR A C 1
ATOM 869 O O . TYR A 1 111 ? -16.867 -4.196 13.463 1.00 96.44 111 TYR A O 1
ATOM 877 N N . GLY A 1 112 ? -18.046 -3.867 11.587 1.00 96.06 112 GLY A N 1
ATOM 878 C CA . GLY A 1 112 ? -18.506 -2.514 11.927 1.00 96.06 112 GLY A CA 1
ATOM 879 C C . GLY A 1 112 ? -17.414 -1.438 11.926 1.00 96.06 112 GLY A C 1
ATOM 880 O O . GLY A 1 112 ? -17.723 -0.262 12.104 1.00 96.06 112 GLY A O 1
ATOM 881 N N . ARG A 1 113 ? -16.145 -1.816 11.728 1.00 96.75 113 ARG A N 1
ATOM 882 C CA . ARG A 1 113 ? -14.974 -0.944 11.871 1.00 96.75 113 ARG A CA 1
ATOM 883 C C . ARG A 1 113 ? -13.824 -1.362 10.961 1.00 96.75 113 ARG A C 1
ATOM 885 O O . ARG A 1 113 ? -13.784 -2.483 10.458 1.00 96.75 113 ARG A O 1
ATOM 892 N N . LEU A 1 114 ? -12.858 -0.461 10.821 1.00 98.44 114 LEU A N 1
ATOM 893 C CA . LEU A 1 114 ? -11.584 -0.702 10.153 1.00 98.44 114 LEU A CA 1
ATOM 894 C C . LEU A 1 114 ? -10.503 0.121 10.846 1.00 98.44 114 LEU A C 1
ATOM 896 O O . LEU A 1 114 ? -10.604 1.343 10.883 1.00 98.44 114 LEU A O 1
ATOM 900 N N . ASP A 1 115 ? -9.466 -0.546 11.344 1.00 98.56 115 ASP A N 1
ATOM 901 C CA . ASP A 1 115 ? -8.389 0.102 12.088 1.00 98.56 115 ASP A CA 1
ATOM 902 C C . ASP A 1 115 ? -7.180 0.424 11.216 1.00 98.56 115 ASP A C 1
ATOM 904 O O . ASP A 1 115 ? -6.584 1.494 11.349 1.00 98.56 115 ASP A O 1
ATOM 908 N N . VAL A 1 116 ? -6.799 -0.514 10.344 1.00 98.75 116 VAL A N 1
ATOM 909 C CA . VAL A 1 116 ? -5.573 -0.417 9.550 1.00 98.75 116 VAL A CA 1
ATOM 910 C C . VAL A 1 116 ? -5.840 -0.781 8.094 1.00 98.75 116 VAL A C 1
ATOM 912 O O . VAL A 1 116 ? -6.431 -1.816 7.797 1.00 98.75 116 VAL A O 1
ATOM 915 N N . LEU A 1 117 ? -5.347 0.037 7.169 1.00 98.75 117 LEU A N 1
ATOM 916 C CA . LEU A 1 117 ? -5.220 -0.311 5.756 1.00 98.75 117 LEU A CA 1
ATOM 917 C C . LEU A 1 117 ? -3.740 -0.320 5.375 1.00 98.75 117 LEU A C 1
ATOM 919 O O . LEU A 1 117 ? -3.044 0.670 5.582 1.00 98.75 117 LEU A O 1
ATOM 923 N N . VAL A 1 118 ? -3.278 -1.403 4.753 1.00 98.69 118 VAL A N 1
ATOM 924 C CA . VAL A 1 118 ? -1.962 -1.458 4.110 1.00 98.69 118 VAL A CA 1
ATOM 925 C C . VAL A 1 118 ? -2.132 -1.715 2.616 1.00 98.69 118 VAL A C 1
ATOM 927 O O . VAL A 1 118 ? -2.555 -2.794 2.187 1.00 98.69 118 VAL A O 1
ATOM 930 N N . ASN A 1 119 ? -1.785 -0.717 1.808 1.00 98.12 119 ASN A N 1
ATOM 931 C CA . ASN A 1 119 ? -1.846 -0.805 0.357 1.00 98.12 119 ASN A CA 1
ATOM 932 C C . ASN A 1 119 ? -0.531 -1.361 -0.206 1.00 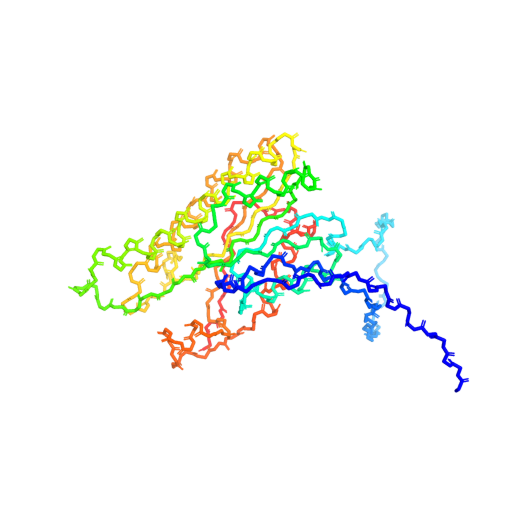98.12 119 ASN A C 1
ATOM 934 O O . ASN A 1 119 ? 0.357 -0.581 -0.539 1.00 98.12 119 ASN A O 1
ATOM 938 N N . CYS A 1 120 ? -0.400 -2.691 -0.330 1.00 94.88 120 CYS A N 1
ATOM 939 C CA . CYS A 1 120 ? 0.773 -3.336 -0.949 1.00 94.88 120 CYS A CA 1
ATOM 940 C C . CYS A 1 120 ? 0.553 -3.753 -2.413 1.00 94.88 120 CYS A C 1
ATOM 942 O O . CYS A 1 120 ? 1.502 -4.180 -3.075 1.00 94.88 120 CYS A O 1
ATOM 944 N N . ALA A 1 121 ? -0.677 -3.685 -2.932 1.00 89.38 121 ALA A N 1
ATOM 945 C CA . ALA A 1 121 ? -0.962 -4.053 -4.315 1.00 89.38 121 ALA A CA 1
ATOM 946 C C . ALA A 1 121 ? -0.213 -3.148 -5.306 1.00 89.38 121 ALA A C 1
ATOM 948 O O . ALA A 1 121 ? -0.228 -1.923 -5.205 1.00 89.38 121 ALA A O 1
ATOM 949 N N . GLY A 1 122 ? 0.419 -3.767 -6.299 1.00 92.12 122 GLY A N 1
ATOM 950 C CA . GLY A 1 122 ? 1.062 -3.052 -7.386 1.00 92.12 122 GLY A CA 1
ATOM 951 C C . GLY A 1 122 ? 1.562 -3.989 -8.475 1.00 92.12 122 GLY A C 1
ATOM 952 O O . GLY A 1 122 ? 1.759 -5.187 -8.248 1.00 92.12 122 GLY A O 1
ATOM 953 N N . ILE A 1 123 ? 1.765 -3.425 -9.658 1.00 94.50 123 ILE A N 1
ATOM 954 C CA . ILE A 1 123 ? 2.390 -4.062 -10.811 1.00 94.50 123 ILE A CA 1
ATOM 955 C C . ILE A 1 123 ? 3.476 -3.158 -11.386 1.00 94.50 123 ILE A C 1
ATOM 957 O O . ILE A 1 123 ? 3.495 -1.949 -11.150 1.00 94.50 123 ILE A O 1
ATOM 961 N N . VAL A 1 124 ? 4.357 -3.762 -12.170 1.00 94.50 124 VAL A N 1
ATOM 962 C CA . VAL A 1 124 ? 5.414 -3.091 -12.917 1.00 94.50 124 VAL A CA 1
ATOM 963 C C . VAL A 1 124 ? 5.326 -3.533 -14.372 1.00 94.50 124 VAL A C 1
ATOM 965 O O . VAL A 1 124 ? 5.051 -4.699 -14.651 1.00 94.50 124 VAL A O 1
ATOM 968 N N . ALA A 1 125 ? 5.548 -2.596 -15.286 1.00 94.00 125 ALA A N 1
ATOM 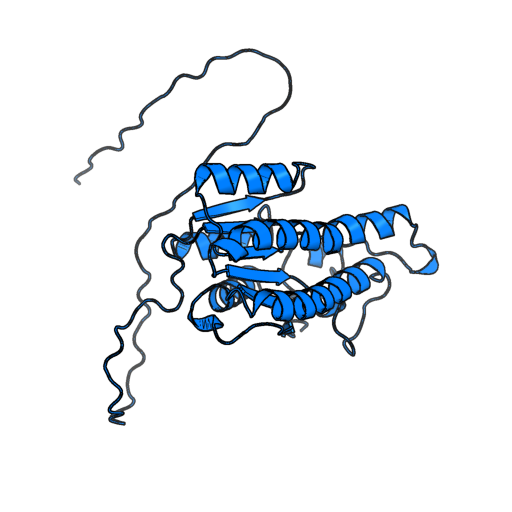969 C CA . ALA A 1 125 ? 5.723 -2.868 -16.702 1.00 94.00 125 ALA A CA 1
ATOM 970 C C . ALA A 1 125 ? 6.999 -2.151 -17.145 1.00 94.00 125 ALA A C 1
ATOM 972 O O . ALA A 1 125 ? 7.064 -0.923 -17.090 1.00 94.00 125 ALA A O 1
ATOM 973 N N . VAL A 1 126 ? 8.020 -2.923 -17.522 1.00 94.75 126 VAL A N 1
ATOM 974 C CA . VAL A 1 126 ? 9.296 -2.384 -18.004 1.00 94.75 126 VAL A CA 1
ATOM 975 C C . VAL A 1 126 ? 9.182 -2.177 -19.505 1.00 94.75 126 VAL A C 1
ATOM 977 O O . VAL A 1 126 ? 9.017 -3.142 -20.251 1.00 94.75 126 VAL A O 1
ATOM 980 N N . ARG A 1 127 ? 9.256 -0.927 -19.962 1.00 95.25 127 ARG A N 1
ATOM 981 C CA . ARG A 1 127 ? 9.255 -0.622 -21.392 1.00 95.25 127 ARG A CA 1
ATOM 982 C C . ARG A 1 127 ? 9.929 0.714 -21.703 1.00 95.25 127 ARG A C 1
ATOM 984 O O . ARG A 1 127 ? 9.589 1.693 -21.041 1.00 95.25 127 ARG A O 1
ATOM 991 N N . PRO A 1 128 ? 10.825 0.802 -22.711 1.00 96.38 128 PRO A N 1
ATOM 992 C CA . PRO A 1 128 ? 11.380 2.079 -23.158 1.00 96.38 128 PRO A CA 1
ATOM 993 C C . PRO A 1 128 ? 10.287 3.126 -23.359 1.00 96.38 128 PRO A C 1
ATOM 995 O O . PRO A 1 128 ? 9.223 2.812 -23.890 1.00 96.38 128 PRO A O 1
ATOM 998 N N . PHE A 1 129 ? 10.547 4.370 -22.950 1.00 96.94 129 PHE A N 1
ATOM 999 C CA . PHE A 1 129 ? 9.508 5.403 -22.906 1.00 96.94 129 PHE A CA 1
ATOM 1000 C C . PHE A 1 129 ? 8.818 5.605 -24.261 1.00 96.94 129 PHE A C 1
ATOM 1002 O O . PHE A 1 129 ? 7.595 5.617 -24.329 1.00 96.94 129 PHE A O 1
ATOM 1009 N N . VAL A 1 130 ? 9.598 5.648 -25.343 1.00 97.50 130 VAL A N 1
ATOM 1010 C CA . VAL A 1 130 ? 9.096 5.800 -26.721 1.00 97.50 130 VAL A CA 1
ATOM 1011 C C . VAL A 1 130 ? 8.235 4.627 -27.213 1.00 97.50 130 VAL A C 1
ATOM 1013 O O . VAL A 1 130 ? 7.554 4.756 -28.220 1.00 97.50 130 VAL A O 1
ATOM 1016 N N . GLN A 1 131 ? 8.250 3.487 -26.519 1.00 97.62 131 GLN A N 1
ATOM 1017 C CA . GLN A 1 131 ? 7.442 2.303 -26.834 1.00 97.62 131 GLN A CA 1
ATOM 1018 C C . GLN A 1 131 ? 6.264 2.121 -25.860 1.00 97.62 131 GLN A C 1
ATOM 1020 O O . GLN A 1 131 ? 5.488 1.171 -26.003 1.00 97.62 131 GLN A O 1
ATOM 1025 N N . MET A 1 132 ? 6.144 2.970 -24.833 1.00 97.94 132 MET A N 1
ATOM 1026 C CA . MET A 1 132 ? 5.076 2.885 -23.839 1.00 97.94 132 MET A CA 1
ATOM 1027 C C . MET A 1 132 ? 3.732 3.209 -24.488 1.00 97.94 132 MET A C 1
ATOM 1029 O O . MET A 1 132 ? 3.457 4.359 -24.820 1.00 97.94 132 MET A O 1
ATOM 1033 N N . ASP A 1 133 ? 2.892 2.188 -24.653 1.00 97.62 133 ASP A N 1
ATOM 1034 C CA . ASP A 1 133 ? 1.526 2.377 -25.125 1.00 97.62 133 ASP A CA 1
ATOM 1035 C C . ASP A 1 133 ? 0.606 2.823 -23.975 1.00 97.62 133 ASP A C 1
ATOM 1037 O O . ASP A 1 133 ? 0.863 2.550 -22.795 1.00 97.62 133 ASP A O 1
ATOM 1041 N N . THR A 1 134 ? -0.484 3.505 -24.324 1.00 98.25 134 THR A N 1
ATOM 1042 C CA . THR A 1 134 ? -1.451 4.043 -23.359 1.00 98.25 134 THR A CA 1
ATOM 1043 C C . THR A 1 134 ? -2.173 2.954 -22.575 1.00 98.25 134 THR A C 1
ATOM 1045 O O . THR A 1 134 ? -2.461 3.149 -21.402 1.00 98.25 134 THR A O 1
ATOM 1048 N N . THR A 1 135 ? -2.401 1.778 -23.162 1.00 98.19 135 THR A N 1
ATOM 1049 C CA . THR A 1 135 ? -3.073 0.667 -22.472 1.00 98.19 135 THR A CA 1
ATOM 1050 C C . THR A 1 135 ? -2.212 0.145 -21.324 1.00 98.19 135 THR A C 1
ATOM 1052 O O . THR A 1 135 ? -2.703 -0.035 -20.212 1.00 98.19 135 THR A O 1
ATOM 1055 N N . THR A 1 136 ? -0.915 -0.049 -21.559 1.00 97.19 136 THR A N 1
ATOM 1056 C CA . THR A 1 136 ? 0.056 -0.456 -20.537 1.00 97.19 136 THR A CA 1
ATOM 1057 C C . THR A 1 136 ? 0.213 0.630 -19.472 1.00 97.19 136 THR A C 1
ATOM 1059 O O . THR A 1 136 ? 0.194 0.328 -18.276 1.00 97.19 136 THR A O 1
ATOM 1062 N N . TRP A 1 137 ? 0.324 1.893 -19.893 1.00 98.31 137 TRP A N 1
ATOM 1063 C CA . TRP A 1 137 ? 0.395 3.046 -18.995 1.00 98.31 137 TRP A CA 1
ATOM 1064 C C . TRP A 1 137 ? -0.818 3.119 -18.058 1.00 98.31 137 TRP A C 1
ATOM 1066 O O . TRP A 1 137 ? -0.668 3.113 -16.831 1.00 98.31 137 TRP A O 1
ATOM 1076 N N . ASP A 1 138 ? -2.020 3.103 -18.631 1.00 98.06 138 ASP A N 1
ATOM 1077 C CA . ASP A 1 138 ? -3.280 3.164 -17.901 1.00 98.06 138 ASP A CA 1
ATOM 1078 C C . ASP A 1 138 ? -3.453 1.949 -17.003 1.00 98.06 138 ASP A C 1
ATOM 1080 O O . ASP A 1 138 ? -3.951 2.074 -15.887 1.00 98.06 138 ASP A O 1
ATOM 1084 N N . HIS A 1 139 ? -3.031 0.765 -17.444 1.00 96.50 139 HIS A N 1
ATOM 1085 C CA . HIS A 1 139 ? -3.101 -0.442 -16.632 1.00 96.50 139 HIS A CA 1
ATOM 1086 C C . HIS A 1 139 ? -2.274 -0.310 -15.344 1.00 96.50 139 HIS A C 1
ATOM 1088 O O . HIS A 1 139 ? -2.783 -0.590 -14.253 1.00 96.50 139 HIS A O 1
ATOM 1094 N N . VAL A 1 140 ? -1.034 0.184 -15.446 1.00 96.94 140 VAL A N 1
ATOM 1095 C CA . VAL A 1 140 ? -0.162 0.424 -14.286 1.00 96.94 140 VAL A CA 1
ATOM 1096 C C . VAL A 1 140 ? -0.751 1.493 -13.367 1.00 96.94 140 VAL A C 1
ATOM 1098 O O . VAL A 1 140 ? -0.849 1.262 -12.161 1.00 96.94 140 VAL A O 1
ATOM 1101 N N . LEU A 1 141 ? -1.195 2.636 -13.903 1.00 98.06 141 LEU A N 1
ATOM 1102 C CA . LEU A 1 141 ? -1.794 3.700 -13.089 1.00 98.06 141 LEU A CA 1
ATOM 1103 C C . LEU A 1 141 ? -3.098 3.261 -12.414 1.00 98.06 141 LEU A C 1
ATOM 1105 O O . LEU A 1 141 ? -3.318 3.566 -11.239 1.00 98.06 141 LEU A O 1
ATOM 1109 N N . ASN A 1 142 ? -3.953 2.522 -13.122 1.00 95.69 142 ASN A N 1
ATOM 1110 C CA . ASN A 1 142 ? -5.222 2.048 -12.580 1.00 95.69 142 ASN A CA 1
ATOM 1111 C C . ASN A 1 142 ? -5.016 1.080 -11.411 1.00 95.69 142 ASN A C 1
ATOM 1113 O O . ASN A 1 142 ? -5.736 1.162 -10.417 1.00 95.69 142 ASN A O 1
ATOM 1117 N N . ILE A 1 143 ? -4.031 0.186 -11.497 1.00 93.44 143 ILE A N 1
ATOM 1118 C CA . ILE A 1 143 ? -3.744 -0.746 -10.404 1.00 93.44 143 ILE A CA 1
ATOM 1119 C C . ILE A 1 143 ? -3.026 -0.035 -9.256 1.00 93.44 143 ILE A C 1
ATOM 1121 O O . ILE A 1 143 ? -3.479 -0.103 -8.115 1.00 93.44 143 ILE A O 1
ATOM 1125 N N . ASN A 1 144 ? -1.923 0.655 -9.544 1.00 97.00 144 ASN A N 1
ATOM 1126 C CA . ASN A 1 144 ? -1.035 1.170 -8.506 1.00 97.00 144 ASN A CA 1
ATOM 1127 C C . ASN A 1 144 ? -1.613 2.411 -7.817 1.00 97.00 144 ASN A C 1
ATOM 1129 O O . ASN A 1 144 ? -1.611 2.491 -6.591 1.00 97.00 144 ASN A O 1
ATOM 1133 N N . LEU A 1 145 ? -2.098 3.383 -8.594 1.00 97.69 145 LEU A N 1
ATOM 1134 C CA . LEU A 1 145 ? -2.513 4.684 -8.073 1.00 97.69 145 LEU A CA 1
ATOM 1135 C C . LEU A 1 145 ? -4.020 4.733 -7.822 1.00 97.69 145 LEU A C 1
ATOM 1137 O O . LEU A 1 145 ? -4.446 4.984 -6.695 1.00 97.69 145 LEU A O 1
ATOM 1141 N N . ARG A 1 146 ? -4.840 4.435 -8.839 1.00 96.19 146 ARG A N 1
ATOM 1142 C CA . ARG A 1 146 ? -6.304 4.482 -8.694 1.00 96.19 146 ARG A CA 1
ATOM 1143 C C . ARG A 1 146 ? -6.804 3.444 -7.686 1.00 96.19 146 ARG A C 1
ATOM 1145 O O . ARG A 1 146 ? -7.663 3.769 -6.873 1.00 96.19 146 ARG A O 1
ATOM 1152 N N . GLY A 1 147 ? -6.247 2.232 -7.694 1.00 94.62 147 GLY A N 1
ATOM 1153 C CA . GLY A 1 147 ? -6.556 1.198 -6.701 1.00 94.62 147 GLY A CA 1
ATOM 1154 C C . GLY A 1 147 ? -6.265 1.645 -5.264 1.00 94.62 147 GLY A C 1
ATOM 1155 O O . GLY A 1 147 ? -7.127 1.507 -4.394 1.00 94.62 147 GLY A O 1
ATOM 1156 N N . THR A 1 148 ? -5.096 2.253 -5.033 1.00 97.12 148 THR A N 1
ATOM 1157 C CA . THR A 1 148 ? -4.717 2.840 -3.735 1.00 97.12 148 THR A CA 1
ATOM 1158 C C . THR A 1 148 ? -5.690 3.941 -3.319 1.00 97.12 148 THR A C 1
ATOM 1160 O O . THR A 1 148 ? -6.205 3.907 -2.204 1.00 97.12 148 THR A O 1
ATOM 1163 N N . PHE A 1 149 ? -6.016 4.869 -4.226 1.00 97.81 149 PHE A N 1
ATOM 1164 C CA . PHE A 1 149 ? -7.008 5.919 -3.977 1.00 97.81 149 PHE A CA 1
ATOM 1165 C C . PHE A 1 149 ? -8.364 5.350 -3.542 1.00 97.81 149 PHE A C 1
ATOM 1167 O O . PHE A 1 149 ? -8.912 5.793 -2.535 1.00 97.81 149 PHE A O 1
ATOM 1174 N N . LEU A 1 150 ? -8.894 4.360 -4.267 1.00 96.50 150 LEU A N 1
ATOM 1175 C CA . LEU A 1 150 ? -10.189 3.758 -3.947 1.00 96.50 150 LEU A CA 1
ATOM 1176 C C . LEU A 1 150 ? -10.180 3.124 -2.553 1.00 96.50 150 LEU A C 1
ATOM 1178 O O . LEU A 1 150 ? -11.094 3.373 -1.772 1.00 96.50 150 LEU A O 1
ATOM 1182 N N . CYS A 1 151 ? -9.132 2.367 -2.215 1.00 97.19 151 CYS A N 1
ATOM 1183 C CA . CYS A 1 151 ? -9.010 1.756 -0.891 1.00 97.19 151 CYS A CA 1
ATOM 1184 C C . CYS A 1 151 ? -8.900 2.817 0.213 1.00 97.19 151 CYS A C 1
ATOM 1186 O O . CYS A 1 151 ? -9.562 2.698 1.240 1.00 97.19 151 CYS A O 1
ATOM 1188 N N . CYS A 1 152 ? -8.118 3.881 0.005 1.00 98.50 152 CYS A N 1
ATOM 1189 C CA . CYS A 1 152 ? -8.041 4.992 0.953 1.00 98.50 152 CYS A CA 1
ATOM 1190 C C . CYS A 1 152 ? -9.406 5.662 1.149 1.00 98.50 152 CYS A C 1
ATOM 1192 O O . CYS A 1 152 ? -9.831 5.854 2.283 1.00 98.50 152 CYS A O 1
ATOM 1194 N N . ARG A 1 153 ? -10.123 5.969 0.063 1.00 98.12 153 ARG A N 1
ATOM 1195 C CA . ARG A 1 153 ? -11.436 6.621 0.123 1.00 98.12 153 ARG A CA 1
ATOM 1196 C C . ARG A 1 153 ? -12.444 5.808 0.935 1.00 98.12 153 ARG A C 1
ATOM 1198 O O . ARG A 1 153 ? -13.131 6.366 1.789 1.00 98.12 153 ARG A O 1
ATOM 1205 N N . GLU A 1 154 ? -12.538 4.502 0.686 1.00 97.75 154 GLU A N 1
ATOM 1206 C CA . GLU A 1 154 ? -13.460 3.645 1.439 1.00 97.75 154 GLU A CA 1
ATOM 1207 C C . GLU A 1 154 ? -13.020 3.459 2.899 1.00 97.75 154 GLU A C 1
ATOM 1209 O O . GLU A 1 154 ? -13.867 3.450 3.792 1.00 97.75 154 GLU A O 1
ATOM 1214 N N . SER A 1 155 ? -11.711 3.420 3.179 1.00 98.50 155 SER A N 1
ATOM 1215 C CA . SER A 1 155 ? -11.202 3.437 4.557 1.00 98.50 155 SER A CA 1
ATOM 1216 C C . SER A 1 155 ? -11.612 4.697 5.303 1.00 98.50 155 SER A C 1
ATOM 1218 O O . SER A 1 155 ? -12.118 4.594 6.415 1.00 98.50 155 SER A O 1
ATOM 1220 N N . PHE A 1 156 ? -11.465 5.877 4.693 1.00 98.69 156 PHE A N 1
ATOM 1221 C CA . PHE A 1 156 ? -11.868 7.147 5.305 1.00 98.69 156 PHE A CA 1
ATOM 1222 C C . PHE A 1 156 ? -13.354 7.159 5.677 1.00 98.69 156 PHE A C 1
ATOM 1224 O O . PHE A 1 156 ? -13.707 7.613 6.762 1.00 98.69 156 PHE A O 1
ATOM 1231 N N . ARG A 1 157 ? -14.229 6.592 4.837 1.00 98.06 157 ARG A N 1
ATOM 1232 C CA . ARG A 1 157 ? -15.671 6.483 5.134 1.00 98.06 157 ARG A CA 1
ATOM 1233 C C . ARG A 1 157 ? -15.974 5.661 6.386 1.00 98.06 157 ARG A C 1
ATOM 1235 O O . ARG A 1 157 ? -16.978 5.922 7.042 1.00 98.06 157 ARG A O 1
ATOM 1242 N N . LEU A 1 158 ? -15.130 4.685 6.716 1.00 98.31 158 LEU A N 1
ATOM 1243 C CA . LEU A 1 158 ? -15.244 3.915 7.954 1.00 98.31 158 LEU A CA 1
ATOM 1244 C C . LEU A 1 158 ? -14.537 4.614 9.117 1.00 98.31 158 LEU A C 1
ATOM 1246 O O . LEU A 1 158 ? -15.086 4.661 10.213 1.00 98.31 158 LEU A O 1
ATOM 1250 N N . MET A 1 159 ? -13.335 5.142 8.895 1.00 98.69 159 MET A N 1
ATOM 1251 C CA . MET A 1 159 ? -12.458 5.682 9.936 1.00 98.69 159 MET A CA 1
ATOM 1252 C C . MET A 1 159 ? -12.899 7.060 10.451 1.00 98.69 159 MET A C 1
ATOM 1254 O O . MET A 1 159 ? -12.710 7.344 11.631 1.00 98.69 159 MET A O 1
ATOM 1258 N N . ILE A 1 160 ? -13.521 7.904 9.613 1.00 98.69 160 ILE A N 1
ATOM 1259 C CA . ILE A 1 160 ? -13.996 9.238 10.024 1.00 98.69 160 ILE A CA 1
ATOM 1260 C C . ILE A 1 160 ? -15.024 9.135 11.163 1.00 98.69 160 ILE A C 1
ATOM 1262 O O . ILE A 1 160 ? -14.775 9.728 12.211 1.00 98.69 160 ILE A O 1
ATOM 1266 N N . PRO A 1 161 ? -16.130 8.365 11.036 1.00 98.25 161 PRO A N 1
ATOM 1267 C CA . PRO A 1 161 ? -17.075 8.192 12.143 1.00 98.25 161 PRO A CA 1
ATOM 1268 C C . PRO A 1 161 ? -16.454 7.543 13.388 1.00 98.25 161 PRO A C 1
ATOM 1270 O O . PRO A 1 161 ? -16.914 7.791 14.498 1.00 98.25 161 PRO A O 1
ATOM 1273 N N . GLN A 1 162 ? -15.419 6.713 13.213 1.00 97.25 162 GLN A N 1
ATOM 1274 C CA . GLN A 1 162 ? -14.693 6.071 14.316 1.00 97.25 162 GLN A CA 1
ATOM 1275 C C . GLN A 1 162 ? -13.749 7.032 15.054 1.00 97.25 162 GLN A C 1
ATOM 1277 O O . GLN A 1 162 ? -13.306 6.702 16.151 1.00 97.25 162 GLN A O 1
ATOM 1282 N N . HIS A 1 163 ? -13.409 8.182 14.458 1.00 98.12 163 HIS A N 1
ATOM 1283 C CA . HIS A 1 163 ? -12.357 9.085 14.934 1.00 98.12 163 HIS A CA 1
ATOM 1284 C C . HIS A 1 163 ? -11.020 8.371 15.209 1.00 98.12 163 HIS A C 1
ATOM 1286 O O . HIS A 1 163 ? -10.308 8.681 16.171 1.00 98.12 163 HIS A O 1
ATOM 1292 N N . GLN A 1 164 ? -10.686 7.375 14.385 1.00 97.88 164 GLN A N 1
ATOM 1293 C CA . GLN A 1 164 ? -9.430 6.643 14.485 1.00 97.88 164 GLN A CA 1
ATOM 1294 C C . GLN A 1 164 ? -9.146 5.859 13.203 1.00 97.88 164 GLN A C 1
ATOM 1296 O O . GLN A 1 164 ? -10.036 5.219 12.647 1.00 97.88 164 GLN A O 1
ATOM 1301 N N . GLY A 1 165 ? -7.886 5.849 12.766 1.00 98.31 165 GLY A N 1
ATOM 1302 C CA . GLY A 1 165 ? -7.456 4.982 11.673 1.00 98.31 165 GLY A CA 1
ATOM 1303 C C . GLY A 1 165 ? -5.983 5.116 11.314 1.00 98.31 165 GLY A C 1
ATOM 1304 O O . GLY A 1 165 ? -5.346 6.133 11.599 1.00 98.31 165 GLY A O 1
ATOM 1305 N N . VAL A 1 166 ? -5.434 4.084 10.676 1.00 98.75 166 VAL A N 1
ATOM 1306 C CA . VAL A 1 166 ? -4.060 4.080 10.164 1.00 98.75 166 VAL A CA 1
ATOM 1307 C C . VAL A 1 166 ? -4.044 3.568 8.734 1.00 98.75 166 VAL A C 1
ATOM 1309 O O . VAL A 1 166 ? -4.546 2.485 8.443 1.00 98.75 166 VAL A O 1
ATOM 1312 N N . ILE A 1 167 ? -3.440 4.326 7.829 1.00 98.88 167 ILE A N 1
ATOM 1313 C CA . ILE A 1 167 ? -3.274 3.938 6.431 1.00 98.88 167 ILE A CA 1
ATOM 1314 C C . ILE A 1 167 ? -1.789 3.974 6.090 1.00 98.88 167 ILE A C 1
ATOM 1316 O O . ILE A 1 167 ? -1.104 4.967 6.329 1.00 98.88 167 ILE A O 1
ATOM 1320 N N . ILE A 1 168 ? -1.288 2.885 5.516 1.00 98.88 168 ILE A N 1
ATOM 1321 C CA . ILE A 1 168 ? 0.093 2.770 5.063 1.00 98.88 168 ILE A CA 1
ATOM 1322 C C . ILE A 1 168 ? 0.092 2.432 3.577 1.00 98.88 168 ILE A C 1
ATOM 1324 O O . ILE A 1 168 ? -0.414 1.391 3.156 1.00 98.88 168 ILE A O 1
ATOM 1328 N N . ASN A 1 169 ? 0.679 3.311 2.775 1.00 98.81 169 ASN A N 1
ATOM 1329 C CA . ASN A 1 169 ? 0.758 3.163 1.332 1.00 98.81 169 ASN A CA 1
ATOM 1330 C C . ASN A 1 169 ? 2.157 2.708 0.911 1.00 98.81 169 ASN A C 1
ATOM 1332 O O . ASN A 1 169 ? 3.142 3.399 1.177 1.00 98.81 169 ASN A O 1
ATOM 1336 N N . LEU A 1 170 ? 2.267 1.573 0.212 1.00 98.25 170 LEU A N 1
ATOM 1337 C CA . LEU A 1 170 ? 3.550 1.164 -0.361 1.00 98.25 170 LEU A CA 1
ATOM 1338 C C . LEU A 1 170 ? 3.807 1.956 -1.642 1.00 98.25 170 LEU A C 1
ATOM 1340 O O . LEU A 1 170 ? 3.256 1.671 -2.713 1.00 98.25 170 LEU A O 1
ATOM 1344 N N . SER A 1 171 ? 4.695 2.933 -1.521 1.00 97.69 171 SER A N 1
ATOM 1345 C CA . SER A 1 171 ? 5.289 3.642 -2.642 1.00 97.69 171 SER A CA 1
ATOM 1346 C C . SER A 1 171 ? 6.535 2.876 -3.137 1.00 97.69 171 SER A C 1
ATOM 1348 O O . SER A 1 171 ? 6.496 1.650 -3.262 1.00 97.69 171 SER A O 1
ATOM 1350 N N . SER A 1 172 ? 7.610 3.573 -3.501 1.00 97.12 172 SER A N 1
ATOM 1351 C CA . SER A 1 172 ? 8.920 3.031 -3.872 1.00 97.12 172 SER A CA 1
ATOM 1352 C C . SER A 1 172 ? 9.923 4.175 -3.987 1.00 97.12 172 SER A C 1
ATOM 1354 O O . SER A 1 172 ? 9.540 5.274 -4.389 1.00 97.12 172 SER A O 1
ATOM 1356 N N . LEU A 1 173 ? 11.214 3.908 -3.763 1.00 96.44 173 LEU A N 1
ATOM 1357 C CA . LEU A 1 173 ? 12.282 4.850 -4.125 1.00 96.44 173 LEU A CA 1
ATOM 1358 C C . LEU A 1 173 ? 12.211 5.280 -5.601 1.00 96.44 173 LEU A C 1
ATOM 1360 O O . LEU A 1 173 ? 12.532 6.417 -5.944 1.00 96.44 173 LEU A O 1
ATOM 1364 N N . SER A 1 174 ? 11.682 4.429 -6.486 1.00 94.62 174 SER A N 1
ATOM 1365 C CA . SER A 1 174 ? 11.373 4.777 -7.877 1.00 94.62 174 SER A CA 1
ATOM 1366 C C . SER A 1 174 ? 10.420 5.976 -8.017 1.00 94.62 174 SER A C 1
ATOM 1368 O O . SER A 1 174 ? 10.535 6.717 -8.989 1.00 94.62 174 SER A O 1
ATOM 1370 N N . GLY A 1 175 ? 9.546 6.223 -7.038 1.00 94.12 175 GLY A N 1
ATOM 1371 C CA . GLY A 1 175 ? 8.641 7.375 -6.983 1.00 94.12 175 GLY A CA 1
ATOM 1372 C C . GLY A 1 175 ? 9.183 8.602 -6.235 1.00 94.12 175 GLY A C 1
ATOM 1373 O O . GLY A 1 175 ? 8.530 9.644 -6.237 1.00 94.12 175 GLY A O 1
ATOM 1374 N N . VAL A 1 176 ? 10.356 8.512 -5.604 1.00 96.31 176 VAL A N 1
ATOM 1375 C CA . VAL A 1 176 ? 10.939 9.593 -4.787 1.00 96.31 176 VAL A CA 1
ATOM 1376 C C . VAL A 1 176 ? 11.767 10.551 -5.645 1.00 96.31 176 VAL A C 1
ATOM 1378 O O . VAL A 1 176 ? 12.549 10.120 -6.495 1.00 96.31 176 VAL A O 1
ATOM 1381 N N . LYS A 1 177 ? 11.621 11.863 -5.444 1.00 93.44 177 LYS A N 1
ATOM 1382 C CA . LYS A 1 177 ? 12.404 12.878 -6.169 1.00 93.44 177 LYS A CA 1
ATOM 1383 C C . LYS A 1 177 ? 13.899 12.749 -5.844 1.00 93.44 177 LYS A C 1
ATOM 1385 O O . LYS A 1 177 ? 14.265 12.542 -4.699 1.00 93.44 177 LYS A O 1
ATOM 1390 N N . GLY A 1 178 ? 14.766 12.914 -6.844 1.00 91.62 178 GLY A N 1
ATOM 1391 C CA . GLY A 1 178 ? 16.223 12.942 -6.642 1.00 91.62 178 GLY A CA 1
ATOM 1392 C C . GLY A 1 178 ? 16.894 11.573 -6.497 1.00 91.62 178 GLY A C 1
ATOM 1393 O O . GLY A 1 178 ? 18.115 11.514 -6.450 1.00 91.62 178 GLY A O 1
ATOM 1394 N N . ILE A 1 179 ? 16.126 10.479 -6.488 1.00 91.81 179 ILE A N 1
ATOM 1395 C CA . ILE A 1 179 ? 16.671 9.115 -6.512 1.00 91.81 179 ILE A CA 1
ATOM 1396 C C . ILE A 1 179 ? 16.851 8.637 -7.953 1.00 91.81 179 ILE A C 1
ATOM 1398 O O . ILE A 1 179 ? 15.964 8.860 -8.783 1.00 91.81 179 ILE A O 1
ATOM 1402 N N . GLU A 1 180 ? 17.953 7.938 -8.228 1.00 88.88 180 GLU A N 1
ATOM 1403 C CA . GLU A 1 180 ? 18.244 7.328 -9.529 1.00 88.88 180 GLU A CA 1
ATOM 1404 C C . GLU A 1 180 ? 17.074 6.467 -10.039 1.00 88.88 180 GLU A C 1
ATOM 1406 O O . GLU A 1 180 ? 16.411 5.753 -9.278 1.00 88.88 180 GLU A O 1
ATOM 1411 N N . LYS A 1 181 ? 16.784 6.573 -11.343 1.00 90.62 181 LYS A N 1
ATOM 1412 C CA . LYS A 1 181 ? 15.665 5.891 -12.004 1.00 90.62 181 LYS A CA 1
ATOM 1413 C C . LYS A 1 181 ? 16.181 4.920 -13.051 1.00 90.62 181 LYS A C 1
ATOM 1415 O O . LYS A 1 181 ? 16.981 5.294 -13.900 1.00 90.62 181 LYS A O 1
ATOM 1420 N N . PHE A 1 182 ? 15.632 3.710 -13.054 1.00 89.88 182 PHE A N 1
ATOM 1421 C CA . PHE A 1 182 ? 15.940 2.733 -14.091 1.00 89.88 182 PHE A CA 1
ATOM 1422 C C . PHE A 1 182 ? 15.160 3.020 -15.384 1.00 89.88 182 PHE A C 1
ATOM 1424 O O . PHE A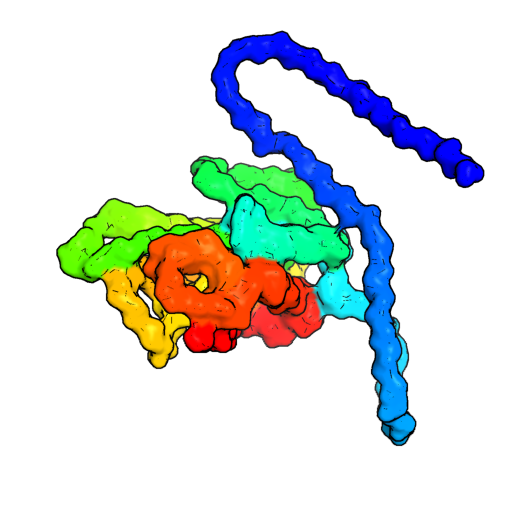 1 182 ? 13.963 3.345 -15.322 1.00 89.88 182 PHE A O 1
ATOM 1431 N N . PRO A 1 183 ? 15.802 2.884 -16.560 1.00 92.56 183 PRO A N 1
ATOM 1432 C CA . PRO A 1 183 ? 15.133 3.016 -17.844 1.00 92.56 183 PRO A CA 1
ATOM 1433 C C . PRO A 1 183 ? 13.908 2.107 -17.967 1.00 92.56 183 PRO A C 1
ATOM 1435 O O . PRO A 1 183 ? 13.904 0.949 -17.564 1.00 92.56 183 PRO A O 1
ATOM 1438 N N . GLY A 1 184 ? 12.854 2.654 -18.563 1.00 94.38 184 GLY A N 1
ATOM 1439 C CA . GLY A 1 184 ? 11.633 1.925 -18.885 1.00 94.38 184 GLY A CA 1
ATOM 1440 C C . GLY A 1 184 ? 10.626 1.739 -17.748 1.00 94.38 184 GLY A C 1
ATOM 1441 O O . GLY A 1 184 ? 9.601 1.095 -17.948 1.00 94.38 184 GLY A O 1
ATOM 1442 N N . LEU A 1 185 ? 10.859 2.342 -16.580 1.00 95.56 185 LEU A N 1
ATOM 1443 C CA . LEU A 1 185 ? 9.925 2.320 -15.447 1.00 95.56 185 LEU A CA 1
ATOM 1444 C C . LEU A 1 185 ? 9.016 3.559 -15.367 1.00 95.56 185 LEU A C 1
ATOM 1446 O O . LEU A 1 185 ? 8.501 3.866 -14.297 1.00 95.56 185 LEU A O 1
ATOM 1450 N N . SER A 1 186 ? 8.790 4.293 -16.461 1.00 97.00 186 SER A N 1
ATOM 1451 C CA . SER A 1 186 ? 8.079 5.588 -16.433 1.00 97.00 186 SER A CA 1
ATOM 1452 C C . SER A 1 186 ? 6.700 5.520 -15.759 1.00 97.00 186 SER A C 1
ATOM 1454 O O . SER A 1 186 ? 6.452 6.256 -14.804 1.00 97.00 186 SER A O 1
ATOM 1456 N N . ALA A 1 187 ? 5.830 4.602 -16.193 1.00 98.00 187 ALA A N 1
ATOM 1457 C CA . ALA A 1 187 ? 4.492 4.426 -15.621 1.00 98.00 187 ALA A CA 1
ATOM 1458 C C . ALA A 1 187 ? 4.550 4.014 -14.140 1.00 98.00 187 ALA A C 1
ATOM 1460 O O . ALA A 1 187 ? 3.782 4.505 -13.311 1.00 98.00 187 ALA A O 1
ATOM 1461 N N . TYR A 1 188 ? 5.500 3.139 -13.790 1.00 97.56 188 TYR A N 1
ATOM 1462 C CA . TYR A 1 188 ? 5.707 2.698 -12.414 1.00 97.56 188 TYR A CA 1
ATOM 1463 C C . TYR A 1 188 ? 6.152 3.862 -11.522 1.00 97.56 188 TYR A C 1
ATOM 1465 O O . TYR A 1 188 ? 5.509 4.121 -10.505 1.00 97.56 188 TYR A O 1
ATOM 1473 N N . ASN A 1 189 ? 7.178 4.611 -11.934 1.00 97.56 189 ASN A N 1
ATOM 1474 C CA . ASN A 1 189 ? 7.706 5.764 -11.209 1.00 97.56 189 ASN A CA 1
ATOM 1475 C C . ASN A 1 189 ? 6.605 6.794 -10.954 1.00 97.56 189 ASN A C 1
ATOM 1477 O O . ASN A 1 189 ? 6.381 7.157 -9.803 1.00 97.56 189 ASN A O 1
ATOM 1481 N N . VAL A 1 190 ? 5.861 7.189 -11.995 1.00 98.31 190 VAL A N 1
ATOM 1482 C CA . VAL A 1 190 ? 4.757 8.154 -11.865 1.00 98.31 190 VAL A CA 1
ATOM 1483 C C . VAL A 1 190 ? 3.672 7.628 -10.930 1.00 98.31 190 VAL A C 1
ATOM 1485 O O . VAL A 1 190 ? 3.217 8.363 -10.055 1.00 98.31 190 VAL A O 1
ATOM 1488 N N . SER A 1 191 ? 3.302 6.348 -11.036 1.00 98.56 191 SER A N 1
ATOM 1489 C CA . SER A 1 191 ? 2.315 5.755 -10.128 1.00 98.56 191 SER A CA 1
ATOM 1490 C C . SER A 1 191 ? 2.748 5.823 -8.659 1.00 98.56 191 SER A C 1
ATOM 1492 O O . SER A 1 191 ? 1.933 6.127 -7.791 1.00 98.56 191 SER A O 1
ATOM 1494 N N . LYS A 1 192 ? 4.035 5.583 -8.371 1.00 98.12 192 LYS A N 1
ATOM 1495 C CA . LYS A 1 192 ? 4.587 5.593 -7.012 1.00 98.12 192 LYS A CA 1
ATOM 1496 C C . LYS A 1 192 ? 4.792 7.019 -6.488 1.00 98.12 192 LYS A C 1
ATOM 1498 O O . LYS A 1 192 ? 4.460 7.284 -5.336 1.00 98.12 192 LYS A O 1
ATOM 1503 N N . SER A 1 193 ? 5.208 7.964 -7.334 1.00 98.38 193 SER A N 1
ATOM 1504 C CA . SER A 1 193 ? 5.203 9.395 -6.992 1.00 98.38 193 SER A CA 1
ATOM 1505 C C . SER A 1 193 ? 3.795 9.886 -6.649 1.00 98.38 193 SER A C 1
ATOM 1507 O O . SER A 1 193 ? 3.609 10.567 -5.645 1.00 98.38 193 SER A O 1
ATOM 1509 N N . GLY A 1 194 ? 2.785 9.480 -7.427 1.00 98.62 194 GLY A N 1
ATOM 1510 C CA . GLY A 1 194 ? 1.384 9.802 -7.154 1.00 98.62 194 GLY A CA 1
ATOM 1511 C C . GLY A 1 194 ? 0.894 9.256 -5.811 1.00 98.62 194 GLY A C 1
ATOM 1512 O O . GLY A 1 194 ? 0.165 9.944 -5.107 1.00 98.62 194 GLY A O 1
ATOM 1513 N N . ILE A 1 195 ? 1.331 8.055 -5.413 1.00 98.69 195 ILE A N 1
ATOM 1514 C CA . ILE A 1 195 ? 1.011 7.483 -4.094 1.00 98.69 195 ILE A CA 1
ATOM 1515 C C . ILE A 1 195 ? 1.638 8.304 -2.957 1.00 98.69 195 ILE A C 1
ATOM 1517 O O . ILE A 1 195 ? 0.992 8.505 -1.926 1.00 98.69 195 ILE A O 1
ATOM 1521 N N . ALA A 1 196 ? 2.872 8.791 -3.129 1.00 97.69 196 ALA A N 1
ATOM 1522 C CA . ALA A 1 196 ? 3.517 9.662 -2.145 1.00 97.69 196 ALA A CA 1
ATOM 1523 C C . ALA A 1 196 ? 2.752 10.990 -1.998 1.00 97.69 196 ALA A C 1
ATOM 1525 O O . ALA A 1 196 ? 2.352 11.332 -0.890 1.00 97.69 196 ALA A O 1
ATOM 1526 N N . GLY A 1 197 ? 2.421 11.659 -3.107 1.00 98.31 197 GLY A N 1
ATOM 1527 C CA . GLY A 1 197 ? 1.622 12.892 -3.067 1.00 98.31 197 GLY A CA 1
ATOM 1528 C C . GLY A 1 197 ? 0.212 12.686 -2.496 1.00 98.31 197 GLY A C 1
ATOM 1529 O O . GLY A 1 197 ? -0.256 13.482 -1.686 1.00 98.31 197 GLY A O 1
ATOM 1530 N N . LEU A 1 198 ? -0.453 11.577 -2.843 1.00 98.69 198 LEU A N 1
ATOM 1531 C CA . LEU A 1 198 ? -1.749 11.205 -2.263 1.00 98.69 198 LEU A CA 1
ATOM 1532 C C . LEU A 1 198 ? -1.657 11.020 -0.740 1.00 98.69 198 LEU A C 1
ATOM 1534 O O . LEU A 1 198 ? -2.578 11.375 -0.012 1.00 98.69 198 LEU A O 1
ATOM 1538 N N . THR A 1 199 ? -0.553 10.464 -0.246 1.00 98.75 199 THR A N 1
ATOM 1539 C CA . THR A 1 199 ? -0.336 10.258 1.193 1.00 98.75 199 THR A CA 1
ATOM 1540 C C . THR A 1 199 ? -0.288 11.585 1.945 1.00 98.75 199 THR A C 1
ATOM 1542 O O . THR A 1 199 ? -0.912 11.699 2.998 1.00 98.75 199 THR A O 1
ATOM 1545 N N . GLU A 1 200 ? 0.411 12.584 1.407 1.00 98.25 200 GLU A N 1
ATOM 1546 C CA . GLU A 1 200 ? 0.547 13.901 2.036 1.00 98.25 200 GLU A CA 1
ATOM 1547 C C . GLU A 1 200 ? -0.812 14.585 2.216 1.00 98.25 200 GLU A C 1
ATOM 1549 O O . GLU A 1 200 ? -1.152 14.996 3.327 1.00 98.25 200 GLU A O 1
ATOM 1554 N N . ILE A 1 201 ? -1.629 14.641 1.156 1.00 98.62 201 ILE A N 1
ATOM 1555 C CA . ILE A 1 201 ? -2.948 15.286 1.235 1.00 98.62 201 ILE A CA 1
ATOM 1556 C C . ILE A 1 201 ? -3.900 14.528 2.167 1.00 98.62 201 ILE A C 1
ATOM 1558 O O . ILE A 1 201 ? -4.571 15.141 2.996 1.00 98.62 201 ILE A O 1
ATOM 1562 N N . LEU A 1 202 ? -3.898 13.192 2.123 1.00 98.81 202 LEU A N 1
ATOM 1563 C CA . LEU A 1 202 ? -4.739 12.389 3.010 1.00 98.81 202 LEU A CA 1
ATOM 1564 C C . LEU A 1 202 ? -4.324 12.520 4.481 1.00 98.81 202 LEU A C 1
ATOM 1566 O O . LEU A 1 202 ? -5.178 12.453 5.358 1.00 98.81 202 LEU A O 1
ATOM 1570 N N . ALA A 1 203 ? -3.044 12.733 4.787 1.00 98.75 203 ALA A N 1
ATOM 1571 C CA . ALA A 1 203 ? -2.618 12.989 6.161 1.00 98.75 203 ALA A CA 1
ATOM 1572 C C . ALA A 1 203 ? -3.167 14.319 6.703 1.00 98.75 203 ALA A C 1
ATOM 1574 O O . ALA A 1 203 ? -3.537 14.398 7.876 1.00 98.75 203 ALA A O 1
ATOM 1575 N N . VAL A 1 204 ? -3.250 15.350 5.854 1.00 98.62 204 VAL A N 1
ATOM 1576 C CA . VAL A 1 204 ? -3.859 16.640 6.208 1.00 98.62 204 VAL A CA 1
ATOM 1577 C C . VAL A 1 204 ? -5.364 16.479 6.426 1.00 98.62 204 VAL A C 1
ATOM 1579 O O . VAL A 1 204 ? -5.866 16.887 7.473 1.00 98.62 204 VAL A O 1
ATOM 1582 N N . GLU A 1 205 ? -6.068 15.835 5.492 1.00 98.62 205 GLU A N 1
ATOM 1583 C CA . GLU A 1 205 ? -7.517 15.597 5.589 1.00 98.62 205 GLU A CA 1
ATOM 1584 C C . GLU A 1 205 ? -7.890 14.652 6.741 1.00 98.62 205 GLU A C 1
ATOM 1586 O O . GLU A 1 205 ? -8.934 14.808 7.368 1.00 98.62 205 GLU A O 1
ATOM 1591 N N . GLY A 1 206 ? -7.036 13.677 7.056 1.00 98.69 206 GLY A N 1
ATOM 1592 C CA . GLY A 1 206 ? -7.260 12.698 8.118 1.00 98.69 206 GLY A CA 1
ATOM 1593 C C . GLY A 1 206 ? -7.013 13.230 9.530 1.00 98.69 206 GLY A C 1
ATOM 1594 O O . GLY A 1 206 ? -7.602 12.724 10.489 1.00 98.69 206 GLY A O 1
ATOM 1595 N N . LYS A 1 207 ? -6.181 14.270 9.684 1.00 98.38 207 LYS A N 1
ATOM 1596 C CA . LYS A 1 207 ? -5.757 14.796 10.993 1.00 98.38 207 LYS A CA 1
ATOM 1597 C C . LYS A 1 207 ? -6.921 15.198 11.916 1.00 98.38 207 LYS A C 1
ATOM 1599 O O . LYS A 1 207 ? -6.889 14.771 13.072 1.00 98.38 207 LYS A O 1
ATOM 1604 N N . PRO A 1 208 ? -7.956 15.945 11.474 1.00 98.56 208 PRO A N 1
ATOM 1605 C CA . PRO A 1 208 ? -9.104 16.293 12.324 1.00 98.56 208 PRO A CA 1
ATOM 1606 C C . PRO A 1 208 ? -9.894 15.075 12.823 1.00 98.56 208 PRO A C 1
ATOM 1608 O O . PRO A 1 208 ? -10.617 15.161 13.812 1.00 98.56 208 PRO A O 1
ATOM 1611 N N . HIS A 1 209 ? -9.742 13.933 12.151 1.00 98.50 209 HIS A N 1
ATOM 1612 C CA . HIS A 1 209 ? -10.440 12.685 12.443 1.00 98.50 209 HIS A CA 1
ATOM 1613 C C . HIS A 1 209 ? -9.545 11.651 13.135 1.00 98.50 209 HIS A C 1
ATOM 1615 O O . HIS A 1 209 ? -9.948 10.500 13.262 1.00 98.50 209 HIS A O 1
ATOM 1621 N N . ASN A 1 210 ? -8.338 12.039 13.574 1.00 98.12 210 ASN A N 1
ATOM 1622 C CA . ASN A 1 210 ? -7.358 11.134 14.185 1.00 98.12 210 ASN A CA 1
ATOM 1623 C C . ASN A 1 210 ? -7.029 9.923 13.278 1.00 98.12 210 ASN A C 1
ATOM 1625 O O . ASN A 1 210 ? -6.850 8.785 13.719 1.00 98.12 210 ASN A O 1
ATOM 1629 N N . ILE A 1 211 ? -6.940 10.193 11.973 1.00 98.75 211 ILE A N 1
ATOM 1630 C CA . ILE A 1 211 ? -6.491 9.245 10.955 1.00 98.75 211 ILE A CA 1
ATOM 1631 C C . ILE A 1 211 ? -5.054 9.596 10.579 1.00 98.75 211 ILE A C 1
ATOM 1633 O O . ILE A 1 211 ? -4.753 10.731 10.205 1.00 98.75 211 ILE A O 1
ATOM 1637 N N . ARG A 1 212 ? -4.160 8.610 10.666 1.00 98.44 212 ARG A N 1
ATOM 1638 C CA . ARG A 1 212 ? -2.760 8.738 10.247 1.00 98.44 212 ARG A CA 1
ATOM 1639 C C . ARG A 1 212 ? -2.563 8.100 8.887 1.00 98.44 212 ARG A C 1
ATOM 1641 O O . ARG A 1 212 ? -3.068 7.005 8.643 1.00 98.44 212 ARG A O 1
ATOM 1648 N N . VAL A 1 213 ? -1.789 8.751 8.026 1.00 98.81 213 VAL A N 1
ATOM 1649 C CA . VAL A 1 213 ? -1.486 8.235 6.687 1.00 98.81 213 VAL A CA 1
ATOM 1650 C C . VAL A 1 213 ? 0.006 8.371 6.424 1.00 98.81 213 VAL A C 1
ATOM 1652 O O . VAL A 1 213 ? 0.538 9.471 6.509 1.00 98.81 213 VAL A O 1
ATOM 1655 N N . CYS A 1 214 ? 0.685 7.270 6.112 1.00 98.44 214 CYS A N 1
ATOM 1656 C CA . CYS A 1 214 ? 2.117 7.252 5.802 1.00 98.44 214 CYS A CA 1
ATOM 1657 C C . CYS A 1 214 ? 2.385 6.534 4.484 1.00 98.44 214 CYS A C 1
ATOM 1659 O O . CYS A 1 214 ? 1.678 5.592 4.122 1.00 98.44 214 CYS A O 1
ATOM 1661 N N . ALA A 1 215 ? 3.449 6.935 3.799 1.00 98.69 215 ALA A N 1
ATOM 1662 C CA . ALA A 1 215 ? 4.011 6.196 2.685 1.00 98.69 215 ALA A CA 1
ATOM 1663 C C . ALA A 1 215 ? 5.296 5.500 3.133 1.00 98.69 215 ALA A C 1
ATOM 1665 O O . ALA A 1 215 ? 6.050 6.023 3.954 1.00 98.69 215 ALA A O 1
ATOM 1666 N N . VAL A 1 216 ? 5.556 4.324 2.570 1.00 98.69 216 VAL A N 1
ATOM 1667 C CA . VAL A 1 216 ? 6.845 3.638 2.692 1.00 98.69 216 VAL A CA 1
ATOM 1668 C C . VAL A 1 216 ? 7.388 3.401 1.291 1.00 98.69 216 VAL A C 1
ATOM 1670 O O . VAL A 1 216 ? 6.713 2.803 0.452 1.00 98.69 216 VAL A O 1
ATOM 1673 N N . SER A 1 217 ? 8.598 3.887 1.039 1.00 98.12 217 SER A N 1
ATOM 1674 C CA . SER A 1 217 ? 9.280 3.867 -0.253 1.00 98.12 217 SER A CA 1
ATOM 1675 C C . SER A 1 217 ? 10.525 2.986 -0.180 1.00 98.12 217 SER A C 1
ATOM 1677 O O . SER A 1 217 ? 11.626 3.502 0.017 1.00 98.12 217 SER A O 1
ATOM 1679 N N . PRO A 1 218 ? 10.388 1.658 -0.336 1.00 97.19 218 PRO A N 1
ATOM 1680 C CA . PRO A 1 218 ? 11.544 0.781 -0.383 1.00 97.19 218 PRO A CA 1
ATOM 1681 C C . PRO A 1 218 ? 12.275 0.854 -1.728 1.00 97.19 218 PRO A C 1
ATOM 1683 O O . PRO A 1 218 ? 11.677 1.140 -2.777 1.00 97.19 218 PRO A O 1
ATOM 1686 N N . GLY A 1 219 ? 13.578 0.585 -1.668 1.00 94.75 219 GLY A N 1
ATOM 1687 C CA . GLY A 1 219 ? 14.407 0.146 -2.787 1.00 94.75 219 GLY A CA 1
ATOM 1688 C C . GLY A 1 219 ? 14.190 -1.340 -3.093 1.00 94.75 219 GLY A C 1
ATOM 1689 O O . GLY A 1 219 ? 13.051 -1.807 -3.177 1.00 94.75 219 GLY A O 1
ATOM 1690 N N . ALA A 1 220 ? 15.275 -2.085 -3.292 1.00 93.88 220 ALA A N 1
ATOM 1691 C CA . ALA A 1 220 ? 15.238 -3.489 -3.674 1.00 93.88 220 ALA A CA 1
ATOM 1692 C C . ALA A 1 220 ? 14.817 -4.412 -2.512 1.00 93.88 220 ALA A C 1
ATOM 1694 O O . ALA A 1 220 ? 15.579 -4.671 -1.581 1.00 93.88 220 ALA A O 1
ATOM 1695 N N . VAL A 1 221 ? 13.605 -4.967 -2.621 1.00 95.94 221 VAL A N 1
ATOM 1696 C CA . VAL A 1 221 ? 13.069 -5.994 -1.712 1.00 95.94 221 VAL A CA 1
ATOM 1697 C C . VAL A 1 221 ? 12.995 -7.338 -2.431 1.00 95.94 221 VAL A C 1
ATOM 1699 O O . VAL A 1 221 ? 12.454 -7.405 -3.541 1.00 95.94 221 VAL A O 1
ATOM 1702 N N . ASP A 1 222 ? 13.470 -8.409 -1.788 1.00 95.25 222 ASP A N 1
ATOM 1703 C CA . ASP A 1 222 ? 13.520 -9.759 -2.361 1.00 95.25 222 ASP A CA 1
ATOM 1704 C C . ASP A 1 222 ? 12.113 -10.305 -2.651 1.00 95.25 222 ASP A C 1
ATOM 1706 O O . ASP A 1 222 ? 11.417 -10.879 -1.811 1.00 95.25 222 ASP A O 1
ATOM 1710 N N . THR A 1 223 ? 11.654 -10.073 -3.876 1.00 94.06 223 THR A N 1
ATOM 1711 C CA . THR A 1 223 ? 10.313 -10.410 -4.336 1.00 94.06 223 THR A CA 1
ATOM 1712 C C . THR A 1 223 ? 10.352 -10.886 -5.775 1.00 94.06 223 THR A C 1
ATOM 1714 O O . THR A 1 223 ? 11.254 -10.570 -6.548 1.00 94.06 223 THR A O 1
ATOM 1717 N N . GLU A 1 224 ? 9.297 -11.593 -6.170 1.00 90.31 224 GLU A N 1
ATOM 1718 C CA . GLU A 1 224 ? 9.117 -12.008 -7.559 1.00 90.31 224 GLU A CA 1
ATOM 1719 C C . GLU A 1 224 ? 9.061 -10.818 -8.527 1.00 90.31 224 GLU A C 1
ATOM 1721 O O . GLU A 1 224 ? 9.581 -10.893 -9.632 1.00 90.31 224 GLU A O 1
ATOM 1726 N N . MET A 1 225 ? 8.478 -9.697 -8.091 1.00 90.81 225 MET A N 1
ATOM 1727 C CA . MET A 1 225 ? 8.431 -8.474 -8.892 1.00 90.81 225 MET A CA 1
ATOM 1728 C C . MET A 1 225 ? 9.835 -7.935 -9.181 1.00 90.81 225 MET A C 1
ATOM 1730 O O . MET A 1 225 ? 10.111 -7.575 -10.322 1.00 90.81 225 MET A O 1
ATOM 1734 N N . LEU A 1 226 ? 10.716 -7.901 -8.173 1.00 91.56 226 LEU A N 1
ATOM 1735 C CA . LEU A 1 226 ? 12.094 -7.445 -8.350 1.00 91.56 226 LEU A CA 1
ATOM 1736 C C . LEU A 1 226 ? 12.843 -8.341 -9.339 1.00 91.56 226 LEU A C 1
ATOM 1738 O O . LEU A 1 226 ? 13.429 -7.833 -10.289 1.00 91.56 226 LEU A O 1
ATOM 1742 N N . ARG A 1 227 ? 12.762 -9.665 -9.163 1.00 91.38 227 ARG A N 1
ATOM 1743 C CA . ARG A 1 227 ? 13.428 -10.631 -10.052 1.00 91.38 227 ARG A CA 1
ATOM 1744 C C . ARG A 1 227 ? 12.991 -10.493 -11.511 1.00 91.38 227 ARG A C 1
ATOM 1746 O O . ARG A 1 227 ? 13.803 -10.690 -12.404 1.00 91.38 227 ARG A O 1
ATOM 1753 N N . GLN A 1 228 ? 11.733 -10.129 -11.755 1.00 87.56 228 GLN A N 1
ATOM 1754 C CA . GLN A 1 228 ? 11.211 -9.905 -13.106 1.00 87.56 228 GLN A CA 1
ATOM 1755 C C . GLN A 1 228 ? 11.609 -8.540 -13.681 1.00 87.56 228 GLN A C 1
ATOM 1757 O O . GLN A 1 228 ? 11.935 -8.446 -14.860 1.00 87.56 228 GLN A O 1
ATOM 1762 N N . ALA A 1 229 ? 11.569 -7.480 -12.872 1.00 87.12 229 ALA A N 1
ATOM 1763 C CA . ALA A 1 229 ? 11.797 -6.114 -13.344 1.00 87.12 229 ALA A CA 1
ATOM 1764 C C . ALA A 1 229 ? 13.281 -5.730 -13.434 1.00 87.12 229 ALA A C 1
ATOM 1766 O O . ALA A 1 229 ? 13.657 -4.949 -14.304 1.00 87.12 229 ALA A O 1
ATOM 1767 N N . ALA A 1 230 ? 14.110 -6.255 -12.532 1.00 88.12 230 ALA A N 1
ATOM 1768 C CA . ALA A 1 230 ? 15.531 -5.948 -12.422 1.00 88.12 230 ALA A CA 1
ATOM 1769 C C . ALA A 1 230 ? 16.301 -7.170 -11.876 1.00 88.12 230 ALA A C 1
ATOM 1771 O O . ALA A 1 230 ? 16.788 -7.135 -10.747 1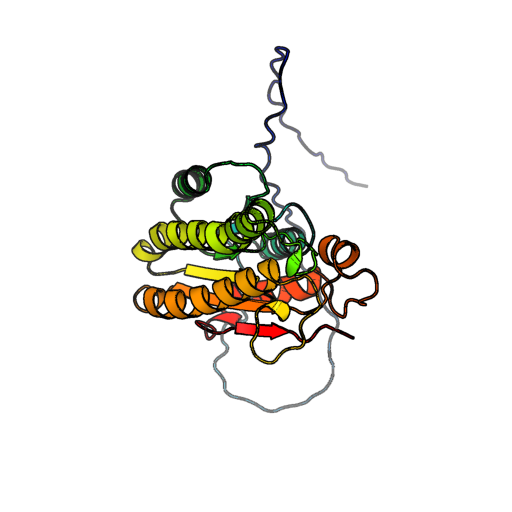.00 88.12 230 ALA A O 1
ATOM 1772 N N . PRO A 1 231 ? 16.436 -8.265 -12.653 1.00 86.44 231 PRO A N 1
ATOM 1773 C CA . PRO A 1 231 ? 17.061 -9.518 -12.196 1.00 86.44 231 PRO A CA 1
ATOM 1774 C C . PRO A 1 231 ? 18.522 -9.371 -11.747 1.00 86.44 231 PRO A C 1
ATOM 1776 O O . PRO A 1 231 ? 19.035 -10.211 -11.016 1.00 86.44 231 PRO A O 1
ATOM 1779 N N . HIS A 1 232 ? 19.197 -8.319 -12.205 1.00 87.69 232 HIS A N 1
ATOM 1780 C CA . HIS A 1 232 ? 20.582 -7.986 -11.874 1.00 87.69 232 HIS A CA 1
ATOM 1781 C C . HIS A 1 232 ? 20.716 -7.210 -10.556 1.00 87.69 232 HIS A C 1
ATOM 1783 O O . HIS A 1 232 ? 21.819 -7.116 -10.022 1.00 87.69 232 HIS A O 1
ATOM 1789 N N . LEU A 1 233 ? 19.624 -6.650 -10.027 1.00 87.50 233 LEU A N 1
ATOM 1790 C CA . LEU A 1 233 ? 19.650 -5.890 -8.784 1.00 87.50 233 LEU A CA 1
ATOM 1791 C C . LEU A 1 233 ? 19.540 -6.841 -7.590 1.00 87.50 233 LEU A C 1
ATOM 1793 O O . LEU A 1 233 ? 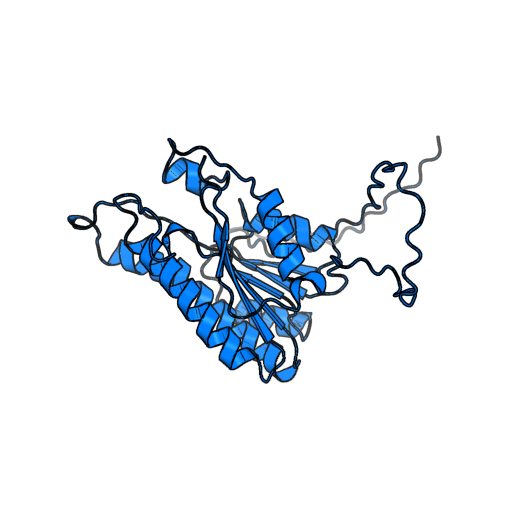18.567 -7.586 -7.454 1.00 87.50 233 LEU A O 1
ATOM 1797 N N . LYS A 1 234 ? 20.530 -6.797 -6.698 1.00 89.56 234 LYS A N 1
ATOM 1798 C CA . LYS A 1 234 ? 20.500 -7.562 -5.452 1.00 89.56 234 LYS A CA 1
ATOM 1799 C C . LYS A 1 234 ? 19.623 -6.841 -4.426 1.00 89.56 234 LYS A C 1
ATOM 1801 O O . LYS A 1 234 ? 19.762 -5.641 -4.204 1.00 89.56 234 LYS A O 1
ATOM 1806 N N . ALA A 1 235 ? 18.708 -7.583 -3.808 1.00 91.56 235 ALA A N 1
ATOM 1807 C CA . ALA A 1 235 ? 17.882 -7.059 -2.729 1.00 91.56 235 ALA A CA 1
ATOM 1808 C C . ALA A 1 235 ? 18.697 -6.903 -1.441 1.00 91.56 235 ALA A C 1
ATOM 1810 O O . ALA A 1 235 ? 19.338 -7.857 -0.997 1.00 91.56 235 ALA A O 1
ATOM 1811 N N . GLY A 1 236 ? 18.618 -5.727 -0.820 1.00 93.94 236 GLY A N 1
ATOM 1812 C CA . GLY A 1 236 ? 19.163 -5.463 0.512 1.00 93.94 236 GLY A CA 1
ATOM 1813 C C . GLY A 1 236 ? 18.160 -5.687 1.644 1.00 93.94 236 GLY A C 1
ATOM 1814 O O . GLY A 1 236 ? 18.496 -5.451 2.798 1.00 93.94 236 GLY A O 1
ATOM 1815 N N . MET A 1 237 ? 16.927 -6.097 1.330 1.00 95.44 237 MET A N 1
ATOM 1816 C CA . MET A 1 237 ? 15.859 -6.300 2.309 1.00 95.44 237 MET A CA 1
ATOM 1817 C C . MET A 1 237 ? 14.924 -7.437 1.896 1.00 95.44 237 MET A C 1
ATOM 1819 O O . MET A 1 237 ? 14.590 -7.614 0.722 1.00 95.44 237 MET A O 1
ATOM 1823 N N . THR A 1 238 ? 14.444 -8.188 2.876 1.00 96.75 238 THR A N 1
ATOM 1824 C CA . THR A 1 238 ? 13.427 -9.226 2.712 1.00 96.75 238 THR A CA 1
ATOM 1825 C C . THR A 1 238 ? 12.009 -8.664 2.898 1.00 96.75 238 THR A C 1
ATOM 1827 O O . THR A 1 238 ? 11.800 -7.660 3.585 1.00 96.75 238 THR A O 1
ATOM 1830 N N . PRO A 1 239 ? 10.972 -9.328 2.354 1.00 97.56 239 PRO A N 1
ATOM 1831 C CA . PRO A 1 239 ? 9.583 -8.955 2.621 1.00 97.56 239 PRO A CA 1
ATOM 1832 C C . PRO A 1 239 ? 9.206 -8.968 4.109 1.00 97.56 239 PRO A C 1
ATOM 1834 O O . PRO A 1 239 ? 8.335 -8.202 4.517 1.00 97.56 239 PRO A O 1
ATOM 1837 N N . THR A 1 240 ? 9.833 -9.840 4.906 1.00 97.12 240 THR A N 1
ATOM 1838 C CA . THR A 1 240 ? 9.572 -9.964 6.347 1.00 97.12 240 THR A CA 1
ATOM 1839 C C . THR A 1 240 ? 10.100 -8.759 7.116 1.00 97.12 240 THR A C 1
ATOM 1841 O O . THR A 1 240 ? 9.353 -8.190 7.903 1.00 97.12 240 THR A O 1
ATOM 1844 N N . GLU A 1 241 ? 11.324 -8.310 6.834 1.00 97.44 241 GLU A N 1
ATOM 1845 C CA . GLU A 1 241 ? 11.889 -7.103 7.459 1.00 97.44 241 GLU A CA 1
ATOM 1846 C C . GLU A 1 241 ? 11.049 -5.865 7.125 1.00 97.44 241 GLU A C 1
ATOM 1848 O O . GLU A 1 241 ? 10.720 -5.064 7.999 1.00 97.44 241 GLU A O 1
ATOM 1853 N N . LEU A 1 242 ? 10.593 -5.738 5.872 1.00 98.06 242 LEU A N 1
ATOM 1854 C CA . LEU A 1 242 ? 9.668 -4.663 5.518 1.00 98.06 242 LEU A CA 1
ATOM 1855 C C . LEU A 1 242 ? 8.334 -4.785 6.273 1.00 98.06 242 LEU A C 1
ATOM 1857 O O . LEU A 1 242 ? 7.778 -3.781 6.709 1.00 98.06 242 LEU A O 1
ATOM 1861 N N . ALA A 1 243 ? 7.810 -5.998 6.457 1.00 98.25 243 ALA A N 1
ATOM 1862 C CA . ALA A 1 243 ? 6.582 -6.220 7.216 1.00 98.25 243 ALA A CA 1
ATOM 1863 C C . ALA A 1 243 ? 6.696 -5.797 8.691 1.00 98.25 243 ALA A C 1
ATOM 1865 O O . ALA A 1 243 ? 5.704 -5.336 9.254 1.00 98.25 243 ALA A O 1
ATOM 1866 N N . GLU A 1 244 ? 7.872 -5.911 9.306 1.00 97.50 244 GLU A N 1
ATOM 1867 C CA . GLU A 1 244 ? 8.138 -5.429 10.670 1.00 97.50 244 GLU A CA 1
ATOM 1868 C C . GLU A 1 244 ? 8.116 -3.897 10.751 1.00 97.50 244 GLU A C 1
ATOM 1870 O O . GLU A 1 244 ? 7.536 -3.329 11.677 1.00 97.50 244 GLU A O 1
ATOM 1875 N N . ILE A 1 245 ? 8.641 -3.210 9.732 1.00 98.00 245 ILE A N 1
ATOM 1876 C CA . ILE A 1 245 ? 8.540 -1.746 9.626 1.00 98.00 245 ILE A CA 1
ATOM 1877 C C . ILE A 1 245 ? 7.072 -1.321 9.475 1.00 98.00 245 ILE A C 1
ATOM 1879 O O . ILE A 1 245 ? 6.607 -0.398 10.144 1.00 98.00 245 ILE A O 1
ATOM 1883 N N . LEU A 1 246 ? 6.308 -2.014 8.625 1.00 98.56 246 LEU A N 1
ATOM 1884 C CA . LEU A 1 246 ? 4.878 -1.742 8.446 1.00 98.56 246 LEU A CA 1
ATOM 1885 C C . LEU A 1 246 ? 4.088 -1.985 9.741 1.00 98.56 246 LEU A C 1
ATOM 1887 O O . LEU A 1 246 ? 3.168 -1.228 10.046 1.00 98.56 246 LEU A O 1
ATOM 1891 N N . LEU A 1 247 ? 4.465 -3.002 10.520 1.00 98.25 247 LEU A N 1
ATOM 1892 C CA . LEU A 1 247 ? 3.875 -3.291 11.826 1.00 98.25 247 LEU A CA 1
ATOM 1893 C C . LEU A 1 247 ? 4.134 -2.153 12.816 1.00 98.25 247 LEU A C 1
ATOM 1895 O O . LEU A 1 247 ? 3.197 -1.674 13.454 1.00 98.25 247 LEU A O 1
ATOM 1899 N N . PHE A 1 248 ? 5.377 -1.678 12.899 1.00 97.94 248 PHE A N 1
ATOM 1900 C CA . PHE A 1 248 ? 5.728 -0.529 13.729 1.00 97.94 248 PHE A CA 1
ATOM 1901 C C . PHE A 1 248 ? 4.843 0.683 13.406 1.00 97.94 248 PHE A C 1
ATOM 1903 O O . PHE A 1 248 ? 4.251 1.268 14.312 1.00 97.94 248 PHE A O 1
ATOM 1910 N N . LEU A 1 249 ? 4.671 1.012 12.121 1.00 98.00 249 LEU A N 1
ATOM 1911 C CA . LEU A 1 249 ? 3.848 2.145 11.678 1.00 98.00 249 LEU A CA 1
ATOM 1912 C C . LEU A 1 249 ? 2.349 1.969 11.971 1.00 98.00 249 LEU A C 1
ATOM 1914 O O . LEU A 1 249 ? 1.653 2.951 12.266 1.00 98.00 249 LEU A O 1
ATOM 1918 N N . ALA A 1 250 ? 1.859 0.729 11.888 1.00 97.81 250 ALA A N 1
ATOM 1919 C CA . ALA A 1 250 ? 0.474 0.371 12.176 1.00 97.81 250 ALA A CA 1
ATOM 1920 C C . ALA A 1 250 ? 0.151 0.437 13.677 1.00 97.81 250 ALA A C 1
ATOM 1922 O O . ALA A 1 250 ? -0.964 0.804 14.047 1.00 97.81 250 ALA A O 1
ATOM 1923 N N . SER A 1 251 ? 1.124 0.104 14.525 1.00 95.50 251 SER A N 1
ATOM 1924 C CA . SER A 1 251 ? 0.996 0.081 15.985 1.00 95.50 251 SER A CA 1
ATOM 1925 C C . SER A 1 251 ? 1.060 1.472 16.635 1.00 95.50 251 SER A C 1
ATOM 1927 O O . SER A 1 251 ? 1.342 2.489 15.988 1.00 95.50 251 SER A O 1
ATOM 1929 N N . ASP A 1 252 ? 0.866 1.513 17.955 1.00 91.81 252 ASP A N 1
ATOM 1930 C CA . ASP A 1 252 ? 1.001 2.732 18.758 1.00 91.81 252 ASP A CA 1
ATOM 1931 C C . ASP A 1 252 ? 2.457 3.227 18.847 1.00 91.81 252 ASP A C 1
ATOM 1933 O O . ASP A 1 252 ? 2.700 4.405 19.145 1.00 91.81 252 ASP A O 1
ATOM 1937 N N . SER A 1 253 ? 3.449 2.380 18.541 1.00 94.50 253 SER A N 1
ATOM 1938 C CA . SER A 1 253 ? 4.842 2.816 18.379 1.00 94.50 253 SER A CA 1
ATOM 1939 C C . SER A 1 253 ? 4.997 3.822 17.237 1.00 94.50 253 SER A C 1
ATOM 1941 O O . SER A 1 253 ? 5.739 4.794 17.370 1.00 94.50 253 SER A O 1
ATOM 1943 N N . GLY A 1 254 ? 4.235 3.645 16.157 1.00 94.12 254 GLY A N 1
ATOM 1944 C CA . GLY A 1 254 ? 4.229 4.511 14.983 1.00 94.12 254 GLY A CA 1
ATOM 1945 C C . GLY A 1 254 ? 3.358 5.764 15.109 1.00 94.12 254 GLY A C 1
ATOM 1946 O O . GLY A 1 254 ? 3.206 6.491 14.130 1.00 94.12 254 GLY A O 1
ATOM 1947 N N . ARG A 1 255 ? 2.770 6.049 16.282 1.00 93.50 255 ARG A N 1
ATOM 1948 C CA . ARG A 1 255 ? 1.751 7.109 16.460 1.00 93.50 255 ARG A CA 1
ATOM 1949 C C . ARG A 1 255 ? 2.188 8.521 16.054 1.00 93.50 255 ARG A C 1
ATOM 1951 O O . ARG A 1 255 ? 1.333 9.345 15.754 1.00 93.50 255 ARG A O 1
ATOM 1958 N N . MET A 1 256 ? 3.494 8.797 16.044 1.00 94.12 256 MET A N 1
ATOM 1959 C CA . MET A 1 256 ? 4.039 10.109 15.668 1.00 94.12 256 MET A CA 1
ATOM 1960 C C . MET A 1 256 ? 4.200 10.288 14.152 1.00 94.12 256 MET A C 1
ATOM 1962 O O . MET A 1 256 ? 4.476 11.396 13.702 1.00 94.12 256 MET A O 1
ATOM 1966 N N . PHE A 1 257 ? 4.027 9.225 13.362 1.00 96.69 257 PHE A N 1
ATOM 1967 C CA . PHE A 1 257 ? 4.182 9.268 11.912 1.00 96.69 257 PHE A CA 1
ATOM 1968 C C . PHE A 1 257 ? 2.824 9.495 11.237 1.00 96.69 257 PHE A C 1
ATOM 1970 O O . PHE A 1 257 ? 1.891 8.699 11.397 1.00 96.69 257 PHE A O 1
ATOM 1977 N N . SER A 1 258 ? 2.735 10.591 10.482 1.00 97.81 258 SER A N 1
ATOM 1978 C CA . SER A 1 258 ? 1.660 10.908 9.537 1.00 97.81 258 SER A CA 1
ATOM 1979 C C . SER A 1 258 ? 2.178 11.929 8.518 1.00 97.81 258 SER A C 1
ATOM 1981 O O . SER A 1 258 ? 2.988 12.787 8.864 1.00 97.81 258 SER A O 1
ATOM 1983 N N . GLY A 1 259 ? 1.752 11.822 7.260 1.00 96.81 259 GLY A N 1
ATOM 1984 C CA . GLY A 1 259 ? 2.206 12.652 6.137 1.00 96.81 259 GLY A CA 1
ATOM 1985 C C . GLY A 1 259 ? 3.638 12.367 5.681 1.00 96.81 259 GLY A C 1
ATOM 1986 O O . GLY A 1 259 ? 4.126 13.007 4.757 1.00 96.81 259 GLY A O 1
ATOM 1987 N N . SER A 1 260 ? 4.328 11.418 6.316 1.00 96.25 260 SER A N 1
ATOM 1988 C CA . SER A 1 260 ? 5.715 11.079 6.004 1.00 96.25 260 SER A CA 1
ATOM 1989 C C . SER A 1 260 ? 5.803 10.080 4.853 1.00 96.25 260 SER A C 1
ATOM 1991 O O . SER A 1 260 ? 5.025 9.124 4.788 1.00 96.25 260 SER A O 1
ATOM 1993 N N . ASN A 1 261 ? 6.816 10.248 4.005 1.00 97.56 261 ASN A N 1
ATOM 1994 C CA . ASN A 1 261 ? 7.288 9.213 3.095 1.00 97.56 261 ASN A CA 1
ATOM 1995 C C . ASN A 1 261 ? 8.595 8.625 3.638 1.00 97.56 261 ASN A C 1
ATOM 1997 O O . ASN A 1 261 ? 9.621 9.296 3.656 1.00 97.56 261 ASN A O 1
ATOM 2001 N N . ILE A 1 262 ? 8.542 7.389 4.128 1.00 97.81 262 ILE A N 1
ATOM 2002 C CA . ILE A 1 262 ? 9.685 6.723 4.754 1.00 97.81 262 ILE A CA 1
ATOM 2003 C C . ILE A 1 262 ? 10.491 6.023 3.668 1.00 97.81 262 ILE A C 1
ATOM 2005 O O . ILE A 1 262 ? 10.079 4.997 3.124 1.00 97.81 262 ILE A O 1
ATOM 2009 N N . GLU A 1 263 ? 11.637 6.600 3.345 1.00 97.12 263 GLU A N 1
ATOM 2010 C CA . GLU A 1 263 ? 12.547 6.125 2.309 1.00 97.12 263 GLU A CA 1
ATOM 2011 C C . GLU A 1 263 ? 13.480 5.050 2.875 1.00 97.12 263 GLU A C 1
ATOM 2013 O O . GLU A 1 263 ? 14.199 5.287 3.844 1.00 97.12 263 GLU A O 1
ATOM 2018 N N . LEU A 1 264 ? 13.467 3.851 2.282 1.00 96.50 264 LEU A N 1
ATOM 2019 C CA . LEU A 1 264 ? 14.285 2.720 2.730 1.00 96.50 264 LEU A CA 1
ATOM 2020 C C . LEU A 1 264 ? 15.294 2.341 1.641 1.00 96.50 264 LEU A C 1
ATOM 2022 O O . LEU A 1 264 ? 14.984 1.583 0.713 1.00 96.50 264 LEU A O 1
ATOM 2026 N N . PHE A 1 265 ? 16.510 2.871 1.772 1.00 93.38 265 PHE A N 1
ATOM 2027 C CA . PHE A 1 265 ? 17.648 2.635 0.880 1.00 93.38 265 PHE A CA 1
ATOM 2028 C C . PHE A 1 265 ? 18.178 1.212 1.038 1.00 93.38 265 PHE A C 1
ATOM 2030 O O . PHE A 1 265 ? 19.013 0.918 1.883 1.00 93.38 265 PHE A O 1
ATOM 2037 N N . THR A 1 266 ? 17.628 0.319 0.223 1.00 88.81 266 THR A N 1
ATOM 2038 C CA . THR A 1 266 ? 17.836 -1.138 0.280 1.00 88.81 266 THR A CA 1
ATOM 2039 C C . THR A 1 266 ? 18.422 -1.684 -1.019 1.00 88.81 266 THR A C 1
ATOM 2041 O O . THR A 1 266 ? 18.419 -2.888 -1.253 1.00 88.81 266 THR A O 1
ATOM 2044 N N . ASN A 1 267 ? 18.926 -0.796 -1.877 1.00 80.94 267 ASN A N 1
ATOM 2045 C CA . ASN A 1 267 ? 19.749 -1.172 -3.018 1.00 80.94 267 ASN A CA 1
ATOM 2046 C C . ASN A 1 267 ? 21.175 -1.374 -2.493 1.00 80.94 267 ASN A C 1
ATOM 2048 O O . ASN A 1 267 ? 21.706 -0.470 -1.848 1.00 80.94 267 ASN A O 1
ATOM 2052 N N . THR A 1 268 ? 21.755 -2.547 -2.730 1.00 60.12 268 THR A N 1
ATOM 2053 C CA . THR A 1 268 ? 23.163 -2.846 -2.417 1.00 60.12 268 THR A CA 1
ATOM 2054 C C . THR A 1 268 ? 24.031 -2.706 -3.646 1.00 60.12 268 THR A C 1
ATOM 2056 O O . THR A 1 268 ? 23.565 -3.199 -4.701 1.00 60.12 268 THR A O 1
#

pLDDT: mean 81.22, std 26.23, range [23.5, 98.88]